Protein AF-A0A1G3Y0M9-F1 (afdb_monomer)

pLDDT: mean 84.29, std 11.43, range [45.81, 96.31]

Sequence (243 aa):
MYGEELTGVLTLNYEDLIEKAIQQIKGEVNYSIKINRNHSFLKIGPVSYPLLKLHGSFNWRNEFPISLTNDDNIEKSEDVLWIPPGVEKRRERYPFSLLWDRARELLDCDILRVVGCSVSRNDWHLVSLLYTTQKLNTAKKPYIIELINYFDAGKLIEDGYPYLSFRNISQIPEVRDYLIKSYSLKHKEENTLSKAIEEHLSSSNMNVLDMWLKAKGEALIARNVEISTKKMIFKNYIKGVEL

Secondary structure (DSSP, 8-state):
--------EEE---SSHHHHHHHHHHSSBB-SS-EEGGG-SS-B-SSSPBEEETTEEEEEESSSSEEB--GGG---GGGEEE--TTS---TTSTTHHHHHHHHHHHT-SSEEEEES----GGGHHHHHHHHHHHHS-TT----EEEEES-HHHHHHHHHH-TTS-EE-GGG-HHHHHHHHHHTT-TTS-HHHHHHHHHHHHHH----HHHHHHHHHHHHHHHTT-----TT-HHHHHHTT---

Foldseek 3Di:
DPDDDQQAAEDQDQDCPVVVVQCVAQVAAECQADEDPPAAPTHHDDRTHHYFNLFAHQQWFPDVPTYGDDNPPCPDPNRGRGHDQLDDDPCVDPPNVSSLVVVLVSLLDQEAEDAPDLPDVSPVVVVVSQLCSCVVVVVPRHYEYEYLDQQVSVVVSCVVCVSHDYQYCLRPVLLLVLCCVVVVVPPDDPVRSSVVSSVCSNPDPDPSVLSVLLSVVVVCVVVVHDPDDPVCVSVCSNVVHDD

Mean predicted aligned error: 7.09 Å

Structure (mmCIF, N/CA/C/O backbone):
data_AF-A0A1G3Y0M9-F1
#
_entry.id   AF-A0A1G3Y0M9-F1
#
loop_
_atom_site.group_PDB
_atom_site.id
_atom_site.type_symbol
_atom_site.label_atom_id
_atom_site.label_alt_id
_atom_site.label_com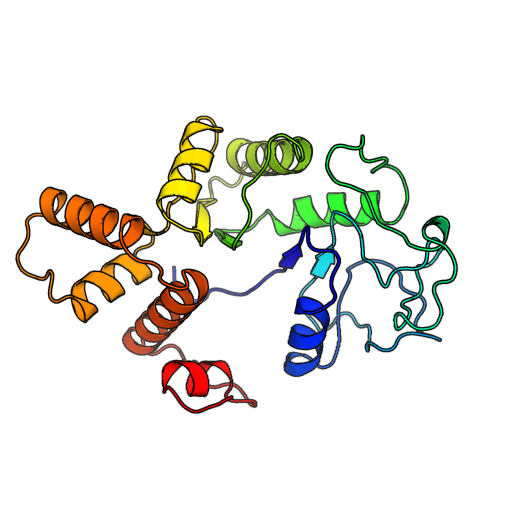p_id
_atom_site.label_asym_id
_atom_site.label_entity_id
_atom_site.label_seq_id
_atom_site.pdbx_PDB_ins_code
_atom_site.Cartn_x
_atom_site.Cartn_y
_atom_site.Cartn_z
_atom_site.occupancy
_atom_site.B_iso_or_equiv
_atom_site.auth_seq_id
_atom_site.auth_comp_id
_atom_site.auth_asym_id
_atom_site.auth_atom_id
_atom_site.pdbx_PDB_model_num
ATOM 1 N N . MET A 1 1 ? -17.961 -1.664 4.733 1.00 45.81 1 MET A N 1
ATOM 2 C CA . MET A 1 1 ? -17.408 -2.030 3.412 1.00 45.81 1 MET A CA 1
ATOM 3 C C . MET A 1 1 ? -16.882 -3.441 3.543 1.00 45.81 1 MET A C 1
ATOM 5 O O . MET A 1 1 ? -15.884 -3.581 4.228 1.00 45.81 1 MET A O 1
ATOM 9 N N . TYR A 1 2 ? -17.545 -4.484 3.035 1.00 51.47 2 TYR A N 1
ATOM 10 C CA . TYR A 1 2 ? -17.052 -5.854 3.254 1.00 51.47 2 TYR A CA 1
ATOM 11 C C . TYR A 1 2 ? -17.082 -6.661 1.956 1.00 51.47 2 TYR A C 1
ATOM 13 O O . TYR A 1 2 ? -18.071 -6.611 1.231 1.00 51.47 2 TYR A O 1
ATOM 21 N N . GLY A 1 3 ? -15.958 -7.335 1.682 1.00 69.88 3 GLY A N 1
ATOM 22 C CA . GLY A 1 3 ? -15.547 -7.793 0.350 1.00 69.88 3 GLY A CA 1
ATOM 23 C C . GLY A 1 3 ? -14.410 -6.941 -0.232 1.00 69.88 3 GLY A C 1
ATOM 24 O O . GLY A 1 3 ? -14.502 -6.510 -1.372 1.00 69.88 3 GLY A O 1
ATOM 25 N N . GLU A 1 4 ? -13.377 -6.625 0.562 1.00 83.31 4 GLU A N 1
ATOM 26 C CA . GLU A 1 4 ? -12.209 -5.899 0.046 1.00 83.31 4 GLU A CA 1
ATOM 27 C C . GLU A 1 4 ? -11.349 -6.827 -0.817 1.00 83.31 4 GLU A C 1
ATOM 29 O O . GLU A 1 4 ? -10.972 -7.917 -0.383 1.00 83.31 4 GLU A O 1
ATOM 34 N N . GLU A 1 5 ? -10.993 -6.366 -2.010 1.00 88.50 5 GLU A N 1
ATOM 35 C CA . GLU A 1 5 ? -10.057 -7.039 -2.903 1.00 88.50 5 GLU A CA 1
ATOM 36 C C . GLU A 1 5 ? -8.816 -6.163 -3.094 1.00 88.50 5 GLU A C 1
ATOM 38 O O . GLU A 1 5 ? -8.916 -4.960 -3.334 1.00 88.50 5 GLU A O 1
ATOM 43 N N . LEU A 1 6 ? -7.628 -6.764 -2.988 1.00 91.75 6 LEU A N 1
ATOM 44 C CA . LEU A 1 6 ? -6.387 -6.077 -3.331 1.00 91.75 6 LEU A CA 1
ATOM 45 C C . LEU A 1 6 ? -6.304 -5.932 -4.854 1.00 91.75 6 LEU A C 1
ATOM 47 O O . LEU A 1 6 ? -6.108 -6.921 -5.554 1.00 91.75 6 LEU A O 1
ATOM 51 N N . THR A 1 7 ? -6.409 -4.708 -5.362 1.00 93.00 7 THR A N 1
ATOM 52 C CA . THR A 1 7 ? -6.343 -4.429 -6.806 1.00 93.00 7 THR A CA 1
ATOM 53 C C . THR A 1 7 ? -4.920 -4.191 -7.309 1.00 93.00 7 THR A C 1
ATOM 55 O O . THR A 1 7 ? -4.639 -4.401 -8.487 1.00 93.00 7 THR A O 1
ATOM 58 N N . GLY A 1 8 ? -3.999 -3.791 -6.430 1.00 95.19 8 GLY A N 1
ATOM 59 C CA . GLY A 1 8 ? -2.597 -3.582 -6.768 1.00 95.19 8 GLY A CA 1
ATOM 60 C C . GLY A 1 8 ? -1.785 -3.003 -5.615 1.00 95.19 8 GLY A C 1
ATOM 61 O O . GLY A 1 8 ? -2.324 -2.608 -4.583 1.00 95.19 8 GLY A O 1
ATOM 62 N N . VAL A 1 9 ? -0.469 -2.969 -5.800 1.00 96.25 9 VAL A N 1
ATOM 63 C CA . VAL A 1 9 ? 0.500 -2.444 -4.837 1.00 96.25 9 VAL A CA 1
ATOM 64 C C . VAL A 1 9 ? 1.363 -1.400 -5.531 1.00 96.25 9 VAL A C 1
ATOM 66 O O . VAL A 1 9 ? 1.944 -1.656 -6.584 1.00 96.25 9 VAL A O 1
ATOM 69 N N . LEU A 1 10 ? 1.463 -0.222 -4.924 1.00 94.94 10 LEU A N 1
ATOM 70 C CA . LEU A 1 10 ? 2.364 0.840 -5.346 1.00 94.94 10 LEU A CA 1
ATOM 71 C C . LEU A 1 10 ? 3.447 0.955 -4.277 1.00 94.94 10 LEU A C 1
ATOM 73 O O . LEU A 1 10 ? 3.128 1.087 -3.097 1.00 94.94 10 LEU A O 1
ATOM 77 N N . THR A 1 11 ? 4.713 0.898 -4.677 1.00 92.88 11 THR A N 1
ATOM 78 C CA . THR A 1 11 ? 5.839 1.024 -3.751 1.00 92.88 11 THR A CA 1
ATOM 79 C C . THR A 1 11 ? 6.843 2.060 -4.230 1.00 92.88 11 THR A C 1
ATOM 81 O O . THR A 1 11 ? 7.068 2.247 -5.431 1.00 92.88 11 THR A O 1
ATOM 84 N N . LEU A 1 12 ? 7.422 2.750 -3.253 1.00 89.50 12 LEU A N 1
ATOM 85 C CA . LEU A 1 12 ? 8.549 3.665 -3.412 1.00 89.50 12 LEU A CA 1
ATOM 86 C C . LEU A 1 12 ? 9.874 2.991 -3.016 1.00 89.50 12 LEU A C 1
ATOM 88 O O . LEU A 1 12 ? 10.938 3.567 -3.205 1.00 89.50 12 LEU A O 1
ATOM 92 N N . ASN A 1 13 ? 9.812 1.773 -2.471 1.00 88.88 13 ASN A N 1
ATOM 93 C CA . ASN A 1 13 ? 10.989 1.044 -2.029 1.00 88.88 13 ASN A CA 1
ATOM 94 C C . ASN A 1 13 ? 11.722 0.415 -3.213 1.00 88.88 13 ASN A C 1
ATOM 96 O O . ASN A 1 13 ? 11.107 -0.040 -4.185 1.00 88.88 13 ASN A O 1
ATOM 100 N N . TYR A 1 14 ? 13.043 0.334 -3.083 1.00 88.19 14 TYR A N 1
ATOM 101 C CA . TYR A 1 14 ? 13.915 -0.242 -4.098 1.00 88.19 14 TYR A CA 1
ATOM 102 C C . TYR A 1 14 ? 14.165 -1.738 -3.879 1.00 88.19 14 TYR A C 1
ATOM 104 O O . TYR A 1 14 ? 14.397 -2.441 -4.863 1.00 88.19 14 TYR A O 1
ATOM 112 N N . GLU A 1 15 ? 14.089 -2.241 -2.637 1.00 88.94 15 GLU A N 1
ATOM 113 C CA . GLU A 1 15 ? 14.263 -3.670 -2.342 1.00 88.94 15 GLU A CA 1
ATOM 114 C C . GLU A 1 15 ? 13.131 -4.547 -2.900 1.00 88.94 15 GLU A C 1
ATOM 116 O O . GLU A 1 15 ? 12.069 -4.053 -3.282 1.00 88.94 15 GLU A O 1
ATOM 121 N N . ASP A 1 16 ? 13.358 -5.861 -2.949 1.00 90.62 16 ASP A N 1
ATOM 122 C CA . ASP A 1 16 ? 12.487 -6.847 -3.600 1.00 90.62 16 ASP A CA 1
ATOM 123 C C . ASP A 1 16 ? 11.645 -7.696 -2.620 1.00 90.62 16 ASP A C 1
ATOM 125 O O . ASP A 1 16 ? 11.183 -8.795 -2.943 1.00 90.62 16 ASP A O 1
ATOM 129 N N . LEU A 1 17 ? 11.447 -7.213 -1.387 1.00 92.75 17 LEU A N 1
ATOM 130 C CA . LEU A 1 17 ? 10.723 -7.954 -0.345 1.00 92.75 17 LEU A CA 1
ATOM 131 C C . LEU A 1 17 ? 9.251 -8.197 -0.711 1.00 92.75 17 LEU A C 1
ATOM 133 O O . LEU A 1 17 ? 8.720 -9.281 -0.457 1.00 92.75 17 LEU A O 1
ATOM 137 N N . ILE A 1 18 ? 8.597 -7.213 -1.336 1.00 93.75 18 ILE A N 1
ATOM 138 C CA . ILE A 1 18 ? 7.194 -7.326 -1.759 1.00 93.75 18 ILE A CA 1
ATOM 139 C C . ILE A 1 18 ? 7.076 -8.342 -2.898 1.00 93.75 18 ILE A C 1
ATOM 141 O O . ILE A 1 18 ? 6.176 -9.180 -2.889 1.00 93.75 18 ILE A O 1
ATOM 145 N N . GLU A 1 19 ? 8.006 -8.320 -3.849 1.00 93.88 19 GLU A N 1
ATOM 146 C CA . GLU A 1 19 ? 8.101 -9.296 -4.929 1.00 93.88 19 GLU A CA 1
ATOM 147 C C . GLU A 1 19 ? 8.227 -10.719 -4.401 1.00 93.88 19 GLU A C 1
ATOM 149 O O . GLU A 1 19 ? 7.462 -11.597 -4.804 1.00 93.88 19 GLU A O 1
ATOM 154 N N . LYS A 1 20 ? 9.169 -10.941 -3.476 1.00 92.12 20 LYS A N 1
ATOM 155 C CA . LYS A 1 20 ? 9.389 -12.244 -2.838 1.00 92.12 20 LYS A CA 1
ATOM 156 C C . LYS A 1 20 ? 8.119 -12.724 -2.136 1.00 92.12 20 LYS A C 1
ATOM 158 O O . LYS A 1 20 ? 7.721 -13.874 -2.331 1.00 92.12 20 LYS A O 1
ATOM 163 N N . ALA A 1 21 ? 7.433 -11.847 -1.401 1.00 92.25 21 ALA A N 1
ATOM 164 C CA . ALA A 1 21 ? 6.165 -12.172 -0.750 1.00 92.25 21 ALA A CA 1
ATOM 165 C C . ALA A 1 21 ? 5.048 -12.506 -1.762 1.00 92.25 21 ALA A C 1
ATOM 167 O O . ALA A 1 21 ? 4.365 -13.524 -1.624 1.00 92.25 21 ALA A O 1
ATOM 168 N N . ILE A 1 22 ? 4.877 -11.706 -2.822 1.00 93.19 22 ILE A N 1
ATOM 169 C CA . ILE A 1 22 ? 3.877 -11.960 -3.872 1.00 93.19 22 ILE A CA 1
ATOM 170 C C . ILE A 1 22 ? 4.171 -13.279 -4.586 1.00 93.19 22 ILE A C 1
ATOM 172 O O . ILE A 1 22 ? 3.259 -14.089 -4.745 1.00 93.19 22 ILE A O 1
ATOM 176 N N . GLN A 1 23 ? 5.424 -13.543 -4.959 1.00 91.62 23 GLN A N 1
ATOM 177 C CA . GLN A 1 23 ? 5.818 -14.797 -5.594 1.00 91.62 23 GLN A CA 1
ATOM 178 C C . GLN A 1 23 ? 5.549 -15.994 -4.682 1.00 91.62 23 GLN A C 1
ATOM 180 O O . GLN A 1 23 ? 5.047 -17.019 -5.145 1.00 91.62 23 GLN A O 1
ATOM 185 N N . GLN A 1 24 ? 5.809 -15.872 -3.378 1.00 89.81 24 GLN A N 1
ATOM 186 C CA . GLN A 1 24 ? 5.440 -16.916 -2.431 1.00 89.81 24 GLN A CA 1
ATOM 187 C C . GLN A 1 24 ? 3.928 -17.170 -2.446 1.00 89.81 24 GLN A C 1
ATOM 189 O O . GLN A 1 24 ? 3.527 -18.326 -2.411 1.00 89.81 24 GLN A O 1
ATOM 194 N N . ILE A 1 25 ? 3.065 -16.159 -2.533 1.00 88.25 25 ILE A N 1
ATOM 195 C CA . ILE A 1 25 ? 1.606 -16.365 -2.474 1.00 88.25 25 ILE A CA 1
ATOM 196 C C . ILE A 1 25 ? 0.989 -16.759 -3.823 1.00 88.25 25 ILE A C 1
ATOM 198 O O . ILE A 1 25 ? 0.165 -17.674 -3.877 1.00 88.25 25 ILE A O 1
ATOM 202 N N . LYS A 1 26 ? 1.349 -16.058 -4.900 1.00 90.50 26 LYS A N 1
ATOM 203 C CA . LYS A 1 26 ? 0.731 -16.144 -6.234 1.00 90.50 26 LYS A CA 1
ATOM 204 C C . LYS A 1 26 ? 1.563 -16.927 -7.245 1.00 90.50 26 LYS A C 1
ATOM 206 O O . LYS A 1 26 ? 1.057 -17.253 -8.312 1.00 90.50 26 LYS A O 1
ATOM 211 N N . GLY A 1 27 ? 2.809 -17.254 -6.914 1.00 90.88 27 GLY A N 1
ATOM 212 C CA . GLY A 1 27 ? 3.724 -17.995 -7.779 1.00 90.88 27 GLY A CA 1
ATOM 213 C C . GLY A 1 27 ? 4.414 -17.145 -8.843 1.00 90.88 27 GLY A C 1
ATOM 214 O O . GLY A 1 27 ? 5.366 -17.625 -9.447 1.00 90.88 27 GLY A O 1
ATOM 215 N N . GLU A 1 28 ? 3.975 -15.908 -9.062 1.00 93.06 28 GLU A N 1
ATOM 216 C CA . GLU A 1 28 ? 4.551 -14.980 -10.035 1.00 93.06 28 GLU A CA 1
ATOM 217 C C . GLU A 1 28 ? 4.348 -13.520 -9.621 1.00 93.06 28 GLU A C 1
ATOM 219 O O . GLU A 1 28 ? 3.529 -13.239 -8.746 1.00 93.06 28 GLU A O 1
ATOM 224 N N . VAL A 1 29 ? 5.101 -12.614 -10.247 1.00 94.50 29 VAL A N 1
ATOM 225 C CA . VAL A 1 29 ? 5.069 -11.163 -10.029 1.00 94.50 29 VAL A CA 1
ATOM 226 C C . VAL A 1 29 ? 4.652 -10.449 -11.315 1.00 94.50 29 VAL A C 1
ATOM 228 O O . VAL A 1 29 ? 5.164 -10.735 -12.400 1.00 94.50 29 VAL A O 1
ATOM 231 N N . ASN A 1 30 ? 3.756 -9.475 -11.182 1.00 95.25 30 ASN A N 1
ATOM 232 C CA . ASN A 1 30 ? 3.227 -8.664 -12.269 1.00 95.25 30 ASN A CA 1
ATOM 233 C C . ASN A 1 30 ? 3.685 -7.208 -12.124 1.00 95.25 30 ASN A C 1
ATOM 235 O O . ASN A 1 30 ? 3.016 -6.399 -11.485 1.00 95.25 30 ASN A O 1
ATOM 239 N N . TYR A 1 31 ? 4.792 -6.840 -12.767 1.00 93.94 31 TYR A N 1
ATOM 240 C CA . TYR A 1 31 ? 5.270 -5.451 -12.769 1.00 93.94 31 TYR A CA 1
ATOM 241 C C . TYR A 1 31 ? 4.452 -4.497 -13.658 1.00 93.94 31 TYR A C 1
ATOM 243 O O . TYR A 1 31 ? 4.745 -3.306 -13.715 1.00 93.94 31 TYR A O 1
ATOM 251 N N . SER A 1 32 ? 3.445 -4.999 -14.388 1.00 93.25 32 SER A N 1
ATOM 252 C CA . SER A 1 32 ? 2.650 -4.232 -15.367 1.00 93.25 32 SER A CA 1
ATOM 253 C C . SER A 1 32 ? 3.467 -3.536 -16.467 1.00 93.25 32 SER A C 1
ATOM 255 O O . SER A 1 32 ? 2.981 -2.629 -17.136 1.00 93.25 32 SER A O 1
ATOM 257 N N . ILE A 1 33 ? 4.703 -3.983 -16.690 1.00 92.25 33 ILE A N 1
ATOM 258 C CA . ILE A 1 33 ? 5.602 -3.526 -17.751 1.00 92.25 33 ILE A CA 1
ATOM 259 C C . ILE A 1 33 ? 6.270 -4.732 -18.409 1.00 92.25 33 ILE A C 1
ATOM 261 O O . ILE A 1 33 ? 6.294 -5.838 -17.862 1.00 92.25 33 ILE A O 1
ATOM 265 N N . LYS A 1 34 ? 6.835 -4.527 -19.601 1.00 90.12 34 LYS A N 1
ATOM 266 C CA . LYS A 1 34 ? 7.622 -5.559 -20.280 1.00 90.12 34 LYS A CA 1
ATOM 267 C C . LYS A 1 34 ? 8.913 -5.814 -19.499 1.00 90.12 34 LYS A C 1
ATOM 269 O O . LYS A 1 34 ? 9.667 -4.875 -19.286 1.00 90.12 34 LYS A O 1
ATOM 274 N N . ILE A 1 35 ? 9.163 -7.070 -19.132 1.00 89.38 35 ILE A N 1
ATOM 275 C CA . ILE A 1 35 ? 10.391 -7.536 -18.473 1.00 89.38 35 ILE A CA 1
ATOM 276 C C . ILE A 1 35 ? 11.022 -8.628 -19.340 1.00 89.38 35 ILE A C 1
ATOM 278 O O . ILE A 1 35 ? 10.312 -9.499 -19.856 1.00 89.38 35 ILE A O 1
ATOM 282 N N . ASN A 1 36 ? 12.342 -8.593 -19.501 1.00 87.25 36 ASN A N 1
ATOM 283 C CA . ASN A 1 36 ? 13.104 -9.680 -20.096 1.00 87.25 36 ASN A CA 1
ATOM 284 C C . ASN A 1 36 ? 13.112 -10.886 -19.144 1.00 87.25 36 ASN A C 1
ATOM 286 O O . ASN A 1 36 ? 13.664 -10.839 -18.046 1.00 87.25 36 ASN A O 1
ATOM 290 N N . ARG A 1 37 ? 12.471 -11.979 -19.563 1.00 78.88 37 ARG A N 1
ATOM 291 C CA . ARG A 1 37 ? 12.269 -13.167 -18.720 1.00 78.88 37 ARG A CA 1
ATOM 292 C C . ARG A 1 37 ? 13.460 -14.120 -18.707 1.00 78.88 37 ARG A C 1
ATOM 294 O O . ARG A 1 37 ? 13.537 -14.947 -17.808 1.00 78.88 37 ARG A O 1
ATOM 301 N N . ASN A 1 38 ? 14.377 -14.007 -19.667 1.00 71.12 38 ASN A N 1
ATOM 302 C CA . ASN A 1 38 ? 15.433 -15.003 -19.878 1.00 71.12 38 ASN A CA 1
ATOM 303 C C . ASN A 1 38 ? 16.468 -15.053 -18.740 1.00 71.12 38 ASN A C 1
ATOM 305 O O . ASN A 1 38 ? 17.169 -16.050 -18.605 1.00 71.12 38 ASN A O 1
ATOM 309 N N . HIS A 1 39 ? 16.538 -14.007 -17.910 1.00 63.69 39 HIS A N 1
ATOM 310 C CA . HIS A 1 39 ? 17.517 -13.872 -16.826 1.00 63.69 39 HIS A CA 1
ATOM 311 C C . HIS A 1 39 ? 16.881 -13.539 -15.470 1.00 63.69 39 HIS A C 1
ATOM 313 O O . HIS A 1 39 ? 17.565 -13.084 -14.562 1.00 63.69 39 HIS A O 1
ATOM 319 N N . SER A 1 40 ? 15.570 -13.744 -15.319 1.00 70.38 40 SER A N 1
ATOM 320 C CA . SER A 1 40 ? 14.866 -13.343 -14.103 1.00 70.38 40 SER A CA 1
ATOM 321 C C . SER A 1 40 ? 14.927 -14.422 -13.020 1.00 70.38 40 SER A C 1
ATOM 323 O O . SER A 1 40 ? 14.528 -15.562 -13.245 1.00 70.38 40 SER A O 1
ATOM 325 N N . PHE A 1 41 ? 15.366 -14.045 -11.819 1.00 80.06 41 PHE A N 1
ATOM 326 C CA . PHE A 1 41 ? 15.264 -14.888 -10.622 1.00 80.06 41 PHE A CA 1
ATOM 327 C C . PHE A 1 41 ? 13.828 -14.973 -10.071 1.00 80.06 41 PHE A C 1
ATOM 329 O O . PHE A 1 41 ? 13.528 -15.806 -9.213 1.00 80.06 41 PHE A O 1
ATOM 336 N N . LEU A 1 42 ? 12.936 -14.110 -10.567 1.00 86.50 42 LEU A N 1
ATOM 337 C CA . LEU A 1 42 ? 11.515 -14.107 -10.258 1.00 86.50 42 LEU A CA 1
ATOM 338 C C . LEU A 1 42 ? 10.727 -14.657 -11.445 1.00 86.50 42 LEU A C 1
ATOM 340 O O . LEU A 1 42 ? 11.036 -14.416 -12.612 1.00 86.50 42 LEU A O 1
ATOM 344 N N . LYS A 1 43 ? 9.639 -15.364 -11.160 1.00 90.06 43 LYS A N 1
ATOM 345 C CA . LYS A 1 43 ? 8.684 -15.750 -12.193 1.00 90.06 43 LYS A CA 1
ATOM 346 C C . LYS A 1 43 ? 7.789 -14.552 -12.498 1.00 90.06 43 LYS A C 1
ATOM 348 O O . LYS A 1 43 ? 7.090 -14.064 -11.618 1.00 90.06 43 LYS A O 1
ATOM 353 N N . ILE A 1 44 ? 7.789 -14.090 -13.747 1.00 91.12 44 ILE A N 1
ATOM 354 C CA . ILE A 1 44 ? 7.009 -12.920 -14.176 1.00 91.12 44 ILE A CA 1
ATOM 355 C C . ILE A 1 44 ? 5.784 -13.351 -14.981 1.00 91.12 44 ILE A C 1
ATOM 357 O O . ILE A 1 44 ? 5.920 -14.045 -15.993 1.00 91.12 44 ILE A O 1
ATOM 361 N N . GLY A 1 45 ? 4.600 -12.884 -14.585 1.00 86.88 45 GLY A N 1
ATOM 362 C CA . GLY A 1 45 ? 3.342 -13.217 -15.253 1.00 86.88 45 GLY A CA 1
ATOM 363 C C . GLY A 1 45 ? 2.172 -12.313 -14.839 1.00 86.88 45 GLY A C 1
ATOM 364 O O . GLY A 1 45 ? 2.325 -11.499 -13.930 1.00 86.88 45 GLY A O 1
ATOM 365 N N . PRO A 1 46 ? 1.030 -12.380 -15.549 1.00 87.00 46 PRO A N 1
ATOM 366 C CA . PRO A 1 46 ? -0.101 -11.471 -15.356 1.00 87.00 46 PRO A CA 1
ATOM 367 C C . PRO A 1 46 ? -1.105 -11.911 -14.273 1.00 87.00 46 PRO A C 1
ATOM 369 O O . PRO A 1 46 ? -2.026 -11.157 -13.979 1.00 87.00 46 PRO A O 1
ATOM 372 N N . VAL A 1 47 ? -0.981 -13.119 -13.713 1.00 81.69 47 VAL A N 1
ATOM 373 C CA . VAL A 1 47 ? -1.947 -13.720 -12.772 1.00 81.69 47 VAL A CA 1
ATOM 374 C C . VAL A 1 47 ? -1.876 -13.066 -11.388 1.00 81.69 47 VAL A C 1
ATOM 376 O O . VAL A 1 47 ? -2.846 -13.112 -10.630 1.00 81.69 47 VAL A O 1
ATOM 379 N N . SER A 1 48 ? -0.743 -12.458 -11.025 1.00 87.44 48 SER A N 1
ATOM 380 C CA . SER A 1 48 ? -0.608 -11.759 -9.745 1.00 87.44 48 SER A CA 1
ATOM 381 C C . SER A 1 48 ? -1.166 -10.335 -9.786 1.00 87.44 48 SER A C 1
ATOM 383 O O . SER A 1 48 ? -1.348 -9.732 -10.846 1.00 87.44 48 SER A O 1
ATOM 385 N N . TYR A 1 49 ? -1.338 -9.756 -8.595 1.00 91.06 49 TYR A N 1
ATOM 386 C CA . TYR A 1 49 ? -1.643 -8.336 -8.438 1.00 91.06 49 TYR A CA 1
ATOM 387 C C . TYR A 1 49 ? -0.552 -7.472 -9.092 1.00 91.06 49 TYR A C 1
ATOM 389 O O . TYR A 1 49 ? 0.632 -7.801 -8.935 1.00 91.06 49 TYR A O 1
ATOM 397 N N . PRO A 1 50 ? -0.921 -6.386 -9.794 1.00 95.94 50 PRO A N 1
ATOM 398 C CA . PRO A 1 50 ? 0.013 -5.357 -10.231 1.00 95.94 50 PRO A CA 1
ATOM 399 C C . PRO A 1 50 ? 0.890 -4.851 -9.080 1.00 95.94 50 PRO A C 1
ATOM 401 O O . PRO A 1 50 ? 0.369 -4.440 -8.044 1.00 95.94 50 PRO A O 1
ATOM 404 N N . LEU A 1 51 ? 2.207 -4.849 -9.277 1.00 96.31 51 LEU A N 1
ATOM 405 C CA . LEU A 1 51 ? 3.199 -4.252 -8.386 1.00 96.31 51 LEU A CA 1
ATOM 406 C C . LEU A 1 51 ? 3.956 -3.157 -9.140 1.00 96.31 51 LEU A C 1
ATOM 408 O O . LEU A 1 51 ? 4.745 -3.443 -10.040 1.00 96.31 51 LEU A O 1
ATOM 412 N N . LEU A 1 52 ? 3.729 -1.901 -8.768 1.00 95.31 52 LEU A N 1
ATOM 413 C CA . LEU A 1 52 ? 4.333 -0.744 -9.422 1.00 95.31 52 LEU A CA 1
ATOM 414 C C . LEU A 1 52 ? 5.441 -0.153 -8.545 1.00 95.31 52 LEU A C 1
ATOM 416 O O . LEU A 1 52 ? 5.156 0.431 -7.498 1.00 95.31 52 LEU A O 1
ATOM 420 N N . LYS A 1 53 ? 6.700 -0.263 -8.986 1.00 93.25 53 LYS A N 1
ATOM 421 C CA . LYS A 1 53 ? 7.850 0.372 -8.318 1.00 93.25 53 LYS A CA 1
ATOM 422 C C . LYS A 1 53 ? 8.096 1.761 -8.892 1.00 93.25 53 LYS A C 1
ATOM 424 O O . LYS A 1 53 ? 8.810 1.928 -9.879 1.00 93.25 53 LYS A O 1
ATOM 429 N N . LEU A 1 54 ? 7.472 2.776 -8.301 1.00 90.12 54 LEU A N 1
ATOM 430 C CA . LEU A 1 54 ? 7.400 4.120 -8.890 1.00 90.12 54 LEU A CA 1
ATOM 431 C C . LEU A 1 54 ? 8.741 4.871 -8.920 1.00 90.12 54 LEU A C 1
ATOM 433 O O . LEU A 1 54 ? 8.873 5.854 -9.657 1.00 90.12 54 LEU A O 1
ATOM 437 N N . HIS A 1 55 ? 9.713 4.418 -8.124 1.00 87.12 55 HIS A N 1
ATOM 438 C CA . HIS A 1 55 ? 11.096 4.906 -8.110 1.00 87.12 55 HIS A CA 1
ATOM 439 C C . HIS A 1 55 ? 12.093 3.915 -8.727 1.00 87.12 55 HIS A C 1
ATOM 441 O O . HIS A 1 55 ? 13.288 4.184 -8.739 1.00 87.12 55 HIS A O 1
ATOM 447 N N . GLY A 1 56 ? 11.626 2.799 -9.288 1.00 88.56 56 GLY A N 1
ATOM 448 C CA . GLY A 1 56 ? 12.485 1.764 -9.859 1.00 88.56 56 GLY A CA 1
ATOM 449 C C . GLY A 1 56 ? 12.927 0.747 -8.814 1.00 88.56 56 GLY A C 1
ATOM 450 O O . GLY A 1 56 ? 12.245 0.539 -7.812 1.00 88.56 56 GLY A O 1
ATOM 451 N N . SER A 1 57 ? 14.041 0.070 -9.068 1.00 88.62 57 SER A N 1
ATOM 452 C CA . SER A 1 57 ? 14.481 -1.045 -8.232 1.00 88.62 57 SER A CA 1
ATOM 453 C C . SER A 1 57 ? 15.987 -1.224 -8.287 1.00 88.62 57 SER A C 1
ATOM 455 O O . SER A 1 57 ? 16.585 -1.002 -9.337 1.00 88.62 57 SER A O 1
ATOM 457 N N . PHE A 1 58 ? 16.586 -1.716 -7.201 1.00 86.50 58 PHE A N 1
ATOM 458 C CA . PHE A 1 58 ? 18.014 -2.057 -7.202 1.00 86.50 58 PHE A CA 1
ATOM 459 C C . PHE A 1 58 ? 18.343 -3.262 -8.088 1.00 86.50 58 PHE A C 1
ATOM 461 O O . PHE A 1 58 ? 19.433 -3.351 -8.634 1.00 86.50 58 PHE A O 1
ATOM 468 N N . ASN A 1 59 ? 17.365 -4.134 -8.324 1.00 86.12 59 ASN A N 1
ATOM 469 C CA . AS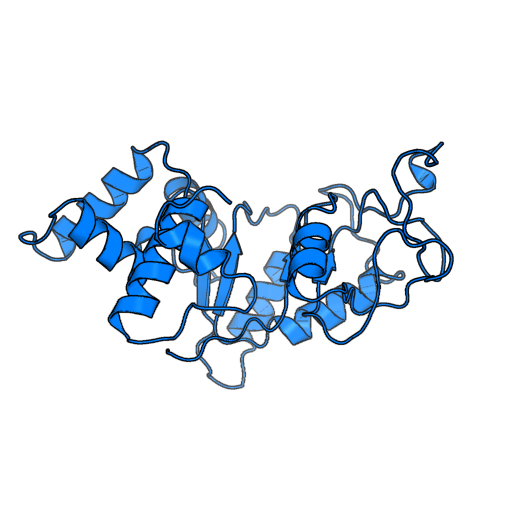N A 1 59 ? 17.528 -5.309 -9.175 1.00 86.12 59 ASN A CA 1
ATOM 470 C C . ASN A 1 59 ? 17.141 -5.080 -10.650 1.00 86.12 59 ASN A C 1
ATOM 472 O O . ASN A 1 59 ? 17.111 -6.046 -11.412 1.00 86.12 59 ASN A O 1
ATOM 476 N N . TRP A 1 60 ? 16.798 -3.853 -11.067 1.00 88.75 60 TRP A N 1
ATOM 477 C CA . TRP A 1 60 ? 16.417 -3.550 -12.454 1.00 88.75 60 TRP A CA 1
ATOM 478 C C . TRP A 1 60 ? 17.621 -3.072 -13.248 1.00 88.75 60 TRP A C 1
ATOM 480 O O . TRP A 1 60 ? 18.216 -2.058 -12.901 1.00 88.75 60 TRP A O 1
ATOM 490 N N . ARG A 1 61 ? 17.935 -3.744 -14.357 1.00 84.25 61 ARG A N 1
ATOM 491 C CA . ARG A 1 61 ? 18.947 -3.249 -15.295 1.00 84.25 61 ARG A CA 1
ATOM 492 C C . ARG A 1 61 ? 18.409 -2.092 -16.134 1.00 84.25 61 ARG A C 1
ATOM 494 O O . ARG A 1 61 ? 17.258 -2.121 -16.578 1.00 84.25 61 ARG A O 1
ATOM 501 N N . ASN A 1 62 ? 19.252 -1.091 -16.374 1.00 82.75 62 ASN A N 1
ATOM 502 C CA . ASN A 1 62 ? 18.951 0.079 -17.200 1.00 82.75 62 ASN A CA 1
ATOM 503 C C . ASN A 1 62 ? 19.009 -0.249 -18.704 1.00 82.75 62 ASN A C 1
ATOM 505 O O . ASN A 1 62 ? 19.869 0.221 -19.445 1.00 82.75 62 ASN A O 1
ATOM 509 N N . GLU A 1 63 ? 18.084 -1.091 -19.156 1.00 83.31 63 GLU A N 1
ATOM 510 C CA . GLU A 1 63 ? 17.967 -1.531 -20.544 1.00 83.31 63 GLU A CA 1
ATOM 511 C C . GLU A 1 63 ? 16.498 -1.689 -20.958 1.00 83.31 63 GLU A C 1
ATOM 513 O O . GLU A 1 63 ? 15.579 -1.628 -20.136 1.00 83.31 63 GLU A O 1
ATOM 518 N N . PHE A 1 64 ? 16.264 -1.882 -22.258 1.00 83.94 64 PHE A N 1
ATOM 519 C CA . PHE A 1 64 ? 14.928 -2.097 -22.804 1.00 83.94 64 PHE A CA 1
ATOM 520 C C . PHE A 1 64 ? 14.824 -3.448 -23.530 1.00 83.94 64 PHE A C 1
ATOM 522 O O . PHE A 1 64 ? 15.518 -3.649 -24.528 1.00 83.94 64 PHE A O 1
ATOM 529 N N . PRO A 1 65 ? 13.887 -4.333 -23.136 1.00 87.69 65 PRO A N 1
ATOM 530 C CA . PRO A 1 65 ? 13.110 -4.296 -21.891 1.00 87.69 65 PRO A CA 1
ATOM 531 C C . PRO A 1 65 ? 13.995 -4.551 -20.662 1.00 87.69 65 PRO A C 1
ATOM 533 O O . PRO A 1 65 ? 15.027 -5.198 -20.789 1.00 87.69 65 PRO A O 1
ATOM 536 N N . ILE A 1 66 ? 13.554 -4.114 -19.480 1.00 88.69 66 ILE A N 1
ATOM 537 C CA . ILE A 1 66 ? 14.292 -4.310 -18.217 1.00 88.69 66 ILE A CA 1
ATOM 538 C C . ILE A 1 66 ? 14.543 -5.795 -17.968 1.00 88.69 66 ILE A C 1
ATOM 540 O O . ILE A 1 66 ? 13.605 -6.593 -18.035 1.00 88.69 66 ILE A O 1
ATOM 544 N N . SER A 1 67 ? 15.768 -6.152 -17.592 1.00 86.88 67 SER A N 1
ATOM 545 C CA . SER A 1 67 ? 16.085 -7.446 -16.977 1.00 86.88 67 SER A CA 1
ATOM 546 C C . SER A 1 67 ? 16.189 -7.326 -15.460 1.00 86.88 67 SER A C 1
ATOM 548 O O . SER A 1 67 ? 16.583 -6.282 -14.939 1.00 86.88 67 SER A O 1
ATOM 550 N N . LEU A 1 68 ? 15.862 -8.413 -14.755 1.00 86.94 68 LEU A N 1
ATOM 551 C CA . LEU A 1 68 ? 16.067 -8.517 -13.308 1.00 86.94 68 LEU A CA 1
ATOM 552 C C . LEU A 1 68 ? 17.389 -9.227 -13.023 1.00 86.94 68 LEU A C 1
ATOM 554 O O . LEU A 1 68 ? 17.662 -10.247 -13.647 1.00 86.94 68 LEU A O 1
ATOM 558 N N . THR A 1 69 ? 18.179 -8.731 -12.076 1.00 79.50 69 THR A N 1
ATOM 559 C CA . THR A 1 69 ? 19.446 -9.354 -11.659 1.00 79.50 69 THR A CA 1
ATOM 560 C C . THR A 1 69 ? 19.423 -9.672 -10.168 1.00 79.50 69 THR A C 1
ATOM 562 O O . THR A 1 69 ? 18.896 -8.893 -9.383 1.00 79.50 69 THR A O 1
ATOM 565 N N . ASN A 1 70 ? 19.998 -10.810 -9.774 1.00 70.31 70 ASN A N 1
ATOM 566 C CA . ASN A 1 70 ? 20.449 -10.990 -8.393 1.00 70.31 70 ASN A CA 1
ATOM 567 C C . ASN A 1 70 ? 21.698 -10.114 -8.219 1.00 70.31 70 ASN A C 1
ATOM 569 O O . ASN A 1 70 ? 22.479 -10.004 -9.167 1.00 70.31 70 ASN A O 1
ATOM 573 N N . ASP A 1 71 ? 21.852 -9.459 -7.073 1.00 60.41 71 ASP A N 1
ATOM 574 C CA . ASP A 1 71 ? 22.816 -8.372 -6.819 1.00 60.41 71 ASP A CA 1
ATOM 575 C C . ASP A 1 71 ? 24.296 -8.683 -7.161 1.00 60.41 71 ASP A C 1
ATOM 577 O O . ASP A 1 71 ? 25.096 -7.764 -7.305 1.00 60.41 71 ASP A O 1
ATOM 581 N N . ASP A 1 72 ? 24.662 -9.947 -7.398 1.00 54.56 72 ASP A N 1
ATOM 582 C CA . ASP A 1 72 ? 26.039 -10.410 -7.638 1.00 54.56 72 ASP A CA 1
ATOM 583 C C . ASP A 1 72 ? 26.678 -9.972 -8.977 1.00 54.56 72 ASP A C 1
ATOM 585 O O . ASP A 1 72 ? 27.847 -10.263 -9.212 1.00 54.56 72 ASP A O 1
ATOM 589 N N . ASN A 1 73 ? 25.949 -9.296 -9.875 1.00 53.81 73 ASN A N 1
ATOM 590 C CA . ASN A 1 73 ? 26.445 -8.915 -11.213 1.00 53.81 73 ASN A CA 1
ATOM 591 C C . ASN A 1 73 ? 26.266 -7.423 -11.558 1.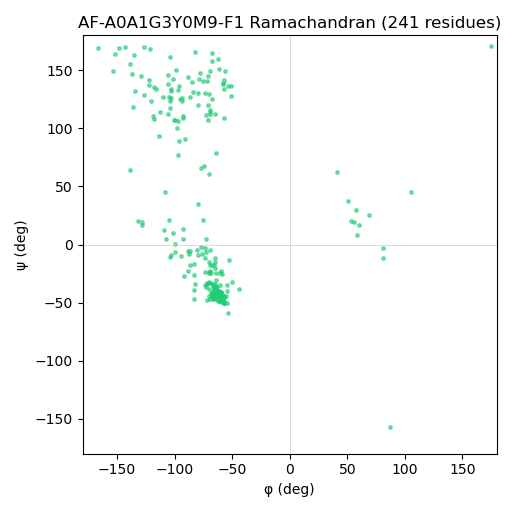00 53.81 73 ASN A C 1
ATOM 593 O O . ASN A 1 73 ? 26.238 -7.071 -12.741 1.00 53.81 73 ASN A O 1
ATOM 597 N N . ILE A 1 74 ? 26.072 -6.549 -10.566 1.00 59.34 74 ILE A N 1
ATOM 598 C CA . ILE A 1 74 ? 25.994 -5.097 -10.782 1.00 59.34 74 ILE A CA 1
ATOM 599 C C . ILE A 1 74 ? 27.362 -4.489 -10.460 1.00 59.34 74 ILE A C 1
ATOM 601 O O . ILE A 1 74 ? 27.697 -4.275 -9.299 1.00 59.34 74 ILE A O 1
ATOM 605 N N . GLU A 1 75 ? 28.161 -4.204 -11.488 1.00 57.06 75 GLU A N 1
ATOM 606 C CA . GLU A 1 75 ? 29.497 -3.618 -11.307 1.00 57.06 75 GLU A CA 1
ATOM 607 C C . GLU A 1 75 ? 29.462 -2.087 -11.149 1.00 57.06 75 GLU A C 1
ATOM 609 O O . GLU A 1 75 ? 30.360 -1.511 -10.532 1.00 57.06 75 GLU A O 1
ATOM 614 N N . LYS A 1 76 ? 28.435 -1.408 -11.688 1.00 61.44 76 LYS A N 1
ATOM 615 C CA . LYS A 1 76 ? 28.296 0.058 -11.640 1.00 61.44 76 LYS A CA 1
ATOM 616 C C . LYS A 1 76 ? 26.866 0.489 -11.325 1.00 61.44 76 LYS A C 1
ATOM 618 O O . LYS A 1 76 ? 25.898 -0.115 -11.774 1.00 61.44 76 LYS A O 1
ATOM 623 N N . SER A 1 77 ? 26.723 1.604 -10.607 1.00 62.62 77 SER A N 1
ATOM 624 C CA . SER A 1 77 ? 25.416 2.190 -10.265 1.00 62.62 77 SER A CA 1
ATOM 625 C C . SER A 1 77 ? 24.616 2.666 -11.484 1.00 62.62 77 SER A C 1
ATOM 627 O O . SER A 1 77 ? 23.391 2.727 -11.418 1.00 62.62 77 SER A O 1
ATOM 629 N N . GLU A 1 78 ? 25.293 2.983 -12.591 1.00 64.62 78 GLU A N 1
ATOM 630 C CA . GLU A 1 78 ? 24.691 3.410 -13.864 1.00 64.62 78 GLU A CA 1
ATOM 631 C C . GLU A 1 78 ? 23.933 2.278 -14.578 1.00 64.62 78 GLU A C 1
ATOM 633 O O . GLU A 1 78 ? 23.018 2.541 -15.367 1.00 64.62 78 GLU A O 1
ATOM 638 N N . ASP A 1 79 ? 24.278 1.027 -14.260 1.00 65.19 79 ASP A N 1
ATOM 639 C CA . ASP A 1 79 ? 23.651 -0.171 -14.821 1.00 65.19 79 ASP A CA 1
ATOM 640 C C . ASP A 1 79 ? 22.307 -0.485 -14.147 1.00 65.19 79 ASP A C 1
ATOM 642 O O . ASP A 1 79 ? 21.555 -1.336 -14.629 1.00 65.19 79 ASP A O 1
ATOM 646 N N . VAL A 1 80 ? 21.979 0.220 -13.056 1.00 72.50 80 VAL A N 1
ATOM 647 C CA . VAL A 1 80 ? 20.762 0.035 -12.260 1.00 72.50 80 VAL A CA 1
ATOM 648 C C . VAL A 1 80 ? 19.743 1.125 -12.555 1.00 72.50 80 VAL A C 1
ATOM 650 O O . VAL A 1 80 ? 20.040 2.319 -12.543 1.00 72.50 80 VAL A O 1
ATOM 653 N N . LEU A 1 81 ? 18.494 0.719 -12.754 1.00 73.69 81 LEU A N 1
ATOM 654 C CA . LEU A 1 81 ? 17.386 1.614 -13.038 1.00 73.69 81 LEU A CA 1
ATOM 655 C C . LEU A 1 81 ? 16.605 1.965 -11.768 1.00 73.69 81 LEU A C 1
ATOM 657 O O . LEU A 1 81 ? 15.600 1.337 -11.420 1.00 73.69 81 LEU A O 1
ATOM 661 N N . TRP A 1 82 ? 17.047 3.029 -11.108 1.00 71.69 82 TRP A N 1
ATOM 662 C CA . TRP A 1 82 ? 16.386 3.621 -9.949 1.00 71.69 82 TRP A CA 1
ATOM 663 C C . TRP A 1 82 ? 16.411 5.152 -10.037 1.00 71.69 82 TRP A C 1
ATOM 665 O O . TRP A 1 82 ? 17.253 5.738 -10.720 1.00 71.69 82 TRP A O 1
ATOM 675 N N . ILE A 1 83 ? 15.458 5.813 -9.379 1.00 65.62 83 ILE A N 1
ATOM 676 C CA . ILE A 1 83 ? 15.395 7.273 -9.290 1.00 65.62 83 ILE A CA 1
ATOM 677 C C . ILE A 1 83 ? 15.658 7.681 -7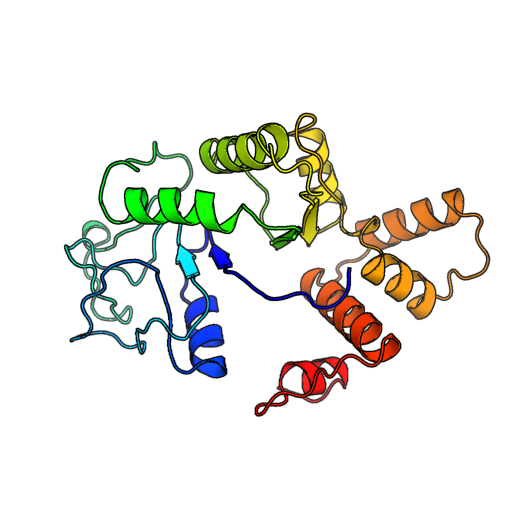.842 1.00 65.62 83 ILE A C 1
ATOM 679 O O . ILE A 1 83 ? 14.801 7.408 -7.005 1.00 65.62 83 ILE A O 1
ATOM 683 N N . PRO A 1 84 ? 16.772 8.368 -7.535 1.00 59.59 84 PRO A N 1
ATOM 684 C CA . PRO A 1 84 ? 17.033 8.840 -6.184 1.00 59.59 84 PRO A CA 1
ATOM 685 C C . PRO A 1 84 ? 15.965 9.831 -5.687 1.00 59.59 84 PRO A C 1
ATOM 687 O O . PRO A 1 84 ? 15.391 10.585 -6.486 1.00 59.59 84 PRO A O 1
ATOM 690 N N . PRO A 1 85 ? 15.723 9.895 -4.362 1.00 58.12 85 PRO A N 1
ATOM 691 C CA . PRO A 1 85 ? 14.802 10.866 -3.779 1.00 58.12 85 PRO A CA 1
ATOM 692 C C . PRO A 1 85 ? 15.209 12.310 -4.117 1.00 58.12 85 PRO A C 1
ATOM 694 O O . PRO A 1 85 ? 16.383 12.662 -4.042 1.00 58.12 85 PRO A O 1
ATOM 697 N N . GLY A 1 86 ? 14.238 13.164 -4.455 1.00 53.50 86 GLY A N 1
ATOM 698 C CA . GLY A 1 86 ? 14.464 14.598 -4.693 1.00 53.50 86 GLY A CA 1
ATOM 699 C C . GLY A 1 86 ? 15.018 14.977 -6.073 1.00 53.50 86 GLY A C 1
ATOM 700 O O . GLY A 1 86 ? 15.135 16.166 -6.358 1.00 53.50 86 GLY A O 1
ATOM 701 N N . VAL A 1 87 ? 15.315 14.012 -6.949 1.00 58.44 87 VAL A N 1
ATOM 702 C CA . VAL A 1 87 ? 15.683 14.295 -8.345 1.00 58.44 87 VAL A CA 1
ATOM 703 C C . VAL A 1 87 ? 14.431 14.446 -9.205 1.00 58.44 87 VAL A C 1
ATOM 705 O O . VAL A 1 87 ? 13.461 13.698 -9.053 1.00 58.44 87 VAL A O 1
ATOM 708 N N . GLU A 1 88 ? 14.453 15.415 -10.126 1.00 56.94 88 GLU A N 1
ATOM 709 C CA . GLU A 1 88 ? 13.393 15.598 -11.115 1.00 56.94 88 GLU A CA 1
ATOM 710 C C . GLU A 1 88 ? 13.229 14.308 -11.923 1.00 56.94 88 GLU A C 1
ATOM 712 O O . GLU A 1 88 ? 14.094 13.878 -12.694 1.00 56.94 88 GLU A O 1
ATOM 717 N N . LYS A 1 89 ? 12.113 13.629 -11.668 1.00 61.75 89 LYS A N 1
ATOM 718 C CA . LYS A 1 89 ? 11.851 12.302 -12.203 1.00 61.75 89 LYS A CA 1
ATOM 719 C C . LYS A 1 89 ? 11.643 12.456 -13.705 1.00 61.75 89 LYS A C 1
ATOM 721 O O . LYS A 1 89 ? 10.617 12.993 -14.118 1.00 61.75 89 LYS A O 1
ATOM 726 N N . ARG A 1 90 ? 12.564 11.938 -14.526 1.00 62.09 90 ARG A N 1
ATOM 727 C CA . ARG A 1 90 ? 12.409 11.825 -15.992 1.00 62.09 90 ARG A CA 1
ATOM 728 C C . ARG A 1 90 ? 11.350 10.770 -16.347 1.00 62.09 90 ARG A C 1
ATOM 730 O O . ARG A 1 90 ? 11.641 9.760 -16.981 1.00 62.09 90 ARG A O 1
ATOM 737 N N . ARG A 1 91 ? 10.118 10.999 -15.887 1.00 64.31 91 ARG A N 1
ATOM 738 C CA . ARG A 1 91 ? 8.950 10.108 -15.968 1.00 64.31 91 ARG A CA 1
ATOM 739 C C . ARG A 1 91 ? 8.557 9.777 -17.386 1.00 64.31 91 ARG A C 1
ATOM 741 O O . ARG A 1 91 ? 7.939 8.759 -17.602 1.00 64.31 91 ARG A O 1
ATOM 748 N N . GLU A 1 92 ? 8.895 10.631 -18.335 1.00 68.19 92 GLU A N 1
ATOM 749 C CA . GLU A 1 92 ? 8.583 10.429 -19.749 1.00 68.19 92 GLU A CA 1
ATOM 750 C C . GLU A 1 92 ? 9.332 9.226 -20.334 1.00 68.19 92 GLU A C 1
ATOM 752 O O . GLU A 1 92 ? 8.960 8.702 -21.382 1.00 68.19 92 GLU A O 1
ATOM 757 N N . ARG A 1 93 ? 10.386 8.762 -19.652 1.00 79.00 93 ARG A N 1
ATOM 758 C CA . ARG A 1 93 ? 11.177 7.619 -20.087 1.00 79.00 93 ARG A CA 1
ATOM 759 C C . ARG A 1 93 ? 10.602 6.321 -19.546 1.00 79.00 93 ARG A C 1
ATOM 761 O O . ARG A 1 93 ? 10.133 6.235 -18.411 1.00 79.00 93 ARG A O 1
ATOM 768 N N . TYR A 1 94 ? 10.708 5.287 -20.369 1.00 82.00 94 TYR A N 1
ATOM 769 C CA . TYR A 1 94 ? 10.474 3.920 -19.938 1.00 82.00 94 TYR A CA 1
ATOM 770 C C . TYR A 1 94 ? 11.404 3.560 -18.758 1.00 82.00 94 TYR A C 1
ATOM 772 O O . TYR A 1 94 ? 12.565 3.976 -18.766 1.00 82.00 94 TYR A O 1
ATOM 780 N N . PRO A 1 95 ? 10.924 2.792 -17.759 1.00 88.12 95 PRO A N 1
ATOM 781 C CA . PRO A 1 95 ? 9.568 2.253 -17.589 1.00 88.12 95 PRO A CA 1
ATOM 782 C C . PRO A 1 95 ? 8.612 3.217 -16.882 1.00 88.12 95 PRO A C 1
ATOM 784 O O . PRO A 1 95 ? 7.434 2.905 -16.723 1.00 88.12 95 PRO A O 1
ATOM 787 N N . PHE A 1 96 ? 9.117 4.351 -16.399 1.00 88.38 96 PHE A N 1
ATOM 788 C CA . PHE A 1 96 ? 8.413 5.197 -15.448 1.00 88.38 96 PHE A CA 1
ATOM 789 C C . PHE A 1 96 ? 7.126 5.778 -16.028 1.00 88.38 96 PHE A C 1
ATOM 791 O O . PHE A 1 96 ? 6.139 5.826 -15.304 1.00 88.38 96 PHE A O 1
ATOM 798 N N . SER A 1 97 ? 7.079 6.127 -17.313 1.00 87.81 97 SER A N 1
ATOM 799 C CA . SER A 1 97 ? 5.851 6.644 -17.941 1.00 87.81 97 SER A CA 1
ATOM 800 C C . SER A 1 97 ? 4.705 5.649 -17.795 1.00 87.81 97 SER A C 1
ATOM 802 O O . SER A 1 97 ? 3.665 5.975 -17.230 1.00 87.81 97 SER A O 1
ATOM 804 N N . LEU A 1 98 ? 4.963 4.393 -18.165 1.00 91.44 98 LEU A N 1
ATOM 805 C CA . LEU A 1 98 ? 4.003 3.296 -18.057 1.00 91.44 98 LEU A CA 1
ATOM 806 C C . LEU A 1 98 ? 3.600 3.015 -16.604 1.00 91.44 98 LEU A C 1
ATOM 808 O O . LEU A 1 98 ? 2.425 2.798 -16.320 1.00 91.44 98 LEU A O 1
ATOM 812 N N . LEU A 1 99 ? 4.561 3.033 -15.674 1.00 92.50 99 LEU A N 1
ATOM 813 C CA . LEU A 1 99 ? 4.286 2.799 -14.253 1.00 92.50 99 LEU A CA 1
ATOM 814 C C . LEU A 1 99 ? 3.413 3.904 -13.653 1.00 92.50 99 LEU A C 1
ATOM 816 O O . LEU A 1 99 ? 2.500 3.613 -12.886 1.00 92.50 99 LEU A O 1
ATOM 820 N N . TRP A 1 100 ? 3.679 5.165 -13.991 1.00 90.06 100 TRP A N 1
ATOM 821 C CA . TRP A 1 100 ? 2.926 6.306 -13.473 1.00 90.06 100 TRP A CA 1
ATOM 822 C C . TRP A 1 100 ? 1.532 6.421 -14.103 1.00 90.06 100 TRP A C 1
ATOM 824 O O . TRP A 1 100 ? 0.588 6.767 -13.391 1.00 90.06 100 TRP A O 1
ATOM 834 N N . ASP A 1 101 ? 1.377 6.070 -15.381 1.00 90.06 101 ASP A N 1
ATOM 835 C CA . ASP A 1 101 ? 0.060 5.971 -16.019 1.00 90.06 101 ASP A CA 1
ATOM 836 C C . ASP A 1 101 ? -0.763 4.838 -15.392 1.00 90.06 101 ASP A C 1
ATOM 838 O O . ASP A 1 101 ? -1.898 5.056 -14.965 1.00 90.06 101 ASP A O 1
ATOM 842 N N . ARG A 1 102 ? -0.159 3.658 -15.197 1.00 92.81 102 ARG A N 1
ATOM 843 C CA . ARG A 1 102 ? -0.827 2.532 -14.530 1.00 92.81 102 ARG A CA 1
ATOM 844 C C . ARG A 1 102 ? -1.158 2.829 -13.066 1.00 92.81 102 ARG A C 1
ATOM 846 O O . ARG A 1 102 ? -2.189 2.384 -12.571 1.00 92.81 102 ARG A O 1
ATOM 853 N N . ALA A 1 103 ? -0.325 3.602 -12.369 1.00 93.12 103 ALA A N 1
ATOM 854 C CA . ALA A 1 103 ? -0.603 4.039 -11.003 1.00 93.12 103 ALA A CA 1
ATOM 855 C C . ALA A 1 103 ? -1.867 4.899 -10.927 1.00 93.12 103 ALA A C 1
ATOM 857 O O . ALA A 1 103 ? -2.658 4.720 -10.007 1.00 93.12 103 ALA A O 1
ATOM 858 N N . ARG A 1 104 ? -2.087 5.790 -11.903 1.00 90.19 104 ARG A N 1
ATOM 859 C CA . ARG A 1 104 ? -3.320 6.586 -11.982 1.00 90.19 104 ARG A CA 1
ATOM 860 C C . ARG A 1 104 ? -4.555 5.696 -12.096 1.00 90.19 104 ARG A C 1
ATOM 862 O O . ARG A 1 104 ? -5.547 5.976 -11.439 1.00 90.19 104 ARG A O 1
ATOM 869 N N . GLU A 1 105 ? -4.479 4.632 -12.889 1.00 90.12 105 GLU A N 1
ATOM 870 C CA . GLU A 1 105 ? -5.580 3.676 -13.048 1.00 90.12 105 GLU A CA 1
ATOM 871 C C . GLU A 1 105 ? -5.843 2.878 -11.765 1.00 90.12 105 GLU A C 1
ATOM 873 O O . GLU A 1 105 ? -6.991 2.705 -11.377 1.00 90.12 105 GLU A O 1
ATOM 878 N N . LEU A 1 106 ? -4.796 2.408 -11.076 1.00 91.75 106 LEU A N 1
ATOM 879 C CA . LEU A 1 106 ? -4.953 1.633 -9.835 1.00 91.75 106 LEU A CA 1
ATOM 880 C C . LEU A 1 106 ? -5.456 2.463 -8.649 1.00 91.75 106 LEU A C 1
ATOM 882 O O . LEU A 1 106 ? -6.015 1.900 -7.710 1.00 91.75 106 LEU A O 1
ATOM 886 N N . LEU A 1 107 ? -5.232 3.778 -8.676 1.00 91.00 107 LEU A N 1
ATOM 887 C CA . LEU A 1 107 ? -5.734 4.699 -7.659 1.00 91.00 107 LEU A CA 1
ATOM 888 C C . LEU A 1 107 ? -7.232 4.995 -7.810 1.00 91.00 107 LEU A C 1
ATOM 890 O O . LEU A 1 107 ? -7.811 5.579 -6.898 1.00 91.00 107 LEU A O 1
ATOM 894 N N . ASP A 1 108 ? -7.882 4.547 -8.889 1.00 87.00 108 ASP A N 1
ATOM 895 C CA . ASP A 1 108 ? -9.346 4.469 -8.962 1.00 87.00 108 ASP A CA 1
ATOM 896 C C . ASP A 1 108 ? -9.860 3.285 -8.119 1.00 87.00 108 ASP A C 1
ATOM 898 O O . ASP A 1 108 ? -10.317 2.256 -8.618 1.00 87.00 108 ASP A O 1
ATOM 902 N N . CYS A 1 109 ? -9.700 3.404 -6.801 1.00 89.06 109 CYS A N 1
ATOM 903 C CA . CYS A 1 109 ? -10.109 2.421 -5.806 1.00 89.06 109 CYS A CA 1
ATOM 904 C C . CYS A 1 109 ? -10.988 3.065 -4.723 1.00 89.06 109 CYS A C 1
ATOM 906 O O . CYS A 1 109 ? -11.109 4.284 -4.644 1.00 89.06 109 CYS A O 1
ATOM 908 N N . ASP A 1 110 ? -11.608 2.258 -3.860 1.00 89.31 110 ASP A N 1
ATOM 909 C CA . ASP A 1 110 ? -12.386 2.795 -2.731 1.00 89.31 110 ASP A CA 1
ATOM 910 C C . ASP A 1 110 ? -11.483 3.160 -1.536 1.00 89.31 110 ASP A C 1
ATOM 912 O O . ASP A 1 110 ? -11.744 4.110 -0.793 1.00 89.31 110 ASP A O 1
ATOM 916 N N . ILE A 1 111 ? -10.402 2.396 -1.335 1.00 91.88 111 ILE A N 1
ATOM 917 C CA . ILE A 1 111 ? -9.479 2.558 -0.208 1.00 91.88 111 ILE A CA 1
ATOM 918 C C . ILE A 1 111 ? -8.033 2.451 -0.696 1.00 91.88 111 ILE A C 1
ATOM 920 O O . ILE A 1 111 ? -7.592 1.385 -1.133 1.00 91.88 111 ILE A O 1
ATOM 924 N N . LEU A 1 112 ? -7.266 3.527 -0.527 1.00 94.38 112 LEU A N 1
ATOM 925 C CA . LEU A 1 112 ? -5.810 3.504 -0.587 1.00 94.38 112 LEU A CA 1
ATOM 926 C C . LEU A 1 112 ? -5.248 3.370 0.830 1.00 94.38 112 LEU A C 1
ATOM 928 O O . LEU A 1 112 ? -5.507 4.209 1.689 1.00 94.38 112 LEU A O 1
ATOM 932 N N . ARG A 1 113 ? -4.412 2.357 1.060 1.00 94.75 113 ARG A N 1
ATOM 933 C CA . ARG A 1 113 ? -3.678 2.190 2.321 1.00 94.75 113 ARG A CA 1
ATOM 934 C C . ARG A 1 113 ? -2.226 2.587 2.144 1.00 94.75 113 ARG A C 1
ATOM 936 O O . ARG A 1 113 ? -1.500 1.967 1.372 1.00 94.75 113 ARG A O 1
ATOM 943 N N . VAL A 1 114 ? -1.810 3.611 2.878 1.00 94.31 114 VAL A N 1
ATOM 944 C CA . VAL A 1 114 ? -0.438 4.117 2.877 1.00 94.31 114 VAL A CA 1
ATOM 945 C C . VAL A 1 114 ? 0.277 3.553 4.098 1.00 94.31 114 VAL A C 1
ATOM 947 O O . VAL A 1 114 ? 0.003 3.957 5.225 1.00 94.31 114 VAL A O 1
ATOM 950 N N . VAL A 1 115 ? 1.182 2.601 3.875 1.00 94.00 115 VAL A N 1
ATOM 951 C CA . VAL A 1 115 ? 1.908 1.894 4.939 1.00 94.00 115 VAL A CA 1
ATOM 952 C C . VAL A 1 115 ? 3.332 2.427 5.034 1.00 94.00 115 VAL A C 1
ATOM 954 O O . VAL A 1 115 ? 4.059 2.390 4.045 1.00 94.00 115 VAL A O 1
ATOM 957 N N . GLY A 1 116 ? 3.737 2.914 6.212 1.00 85.31 116 GLY A N 1
ATOM 958 C CA . GLY A 1 116 ? 5.135 3.277 6.500 1.00 85.31 116 GLY A CA 1
ATOM 959 C C . GLY A 1 116 ? 5.744 4.370 5.607 1.00 85.31 116 GLY A C 1
ATOM 960 O O . GLY A 1 116 ? 6.961 4.518 5.562 1.00 85.31 116 GLY A O 1
ATOM 961 N N . CYS A 1 117 ? 4.923 5.137 4.887 1.00 82.31 117 CYS A N 1
ATOM 962 C CA . CYS A 1 117 ? 5.375 6.207 4.005 1.00 82.31 117 CYS A CA 1
ATOM 963 C C . CYS A 1 117 ? 5.142 7.566 4.670 1.00 82.31 117 CYS A C 1
ATOM 965 O O . CYS A 1 117 ? 4.044 7.849 5.148 1.00 82.31 117 CYS A O 1
ATOM 967 N N . SER A 1 118 ? 6.157 8.431 4.655 1.00 74.12 118 SER A N 1
ATO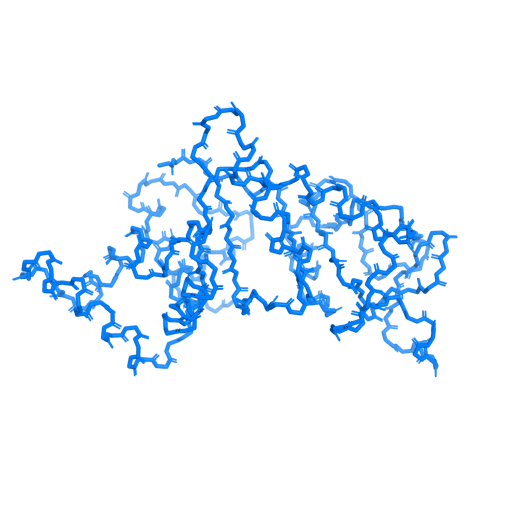M 968 C CA . SER A 1 118 ? 6.058 9.810 5.151 1.00 74.12 118 SER A CA 1
ATOM 969 C C . SER A 1 118 ? 5.332 10.759 4.193 1.00 74.12 118 SER A C 1
ATOM 971 O O . SER A 1 118 ? 5.186 11.929 4.524 1.00 74.12 118 SER A O 1
ATOM 973 N N . VAL A 1 119 ? 4.914 10.277 3.009 1.00 72.88 119 VAL A N 1
ATOM 974 C CA . VAL A 1 119 ? 4.315 11.073 1.921 1.00 72.88 119 VAL A CA 1
ATOM 975 C C . VAL A 1 119 ? 5.068 12.402 1.775 1.00 72.88 119 VAL A C 1
ATOM 977 O O . VAL A 1 119 ? 4.556 13.481 2.049 1.00 72.88 119 VAL A O 1
ATOM 980 N N . SER A 1 120 ? 6.356 12.332 1.440 1.00 69.25 120 SER A N 1
ATOM 981 C CA . SER A 1 120 ? 7.228 13.512 1.455 1.00 69.25 120 SER A CA 1
ATOM 982 C C . SER A 1 120 ? 6.884 14.512 0.347 1.00 69.25 120 SER A C 1
ATOM 984 O O . SER A 1 120 ? 6.509 14.130 -0.763 1.00 69.25 120 SER A O 1
ATOM 986 N N . ARG A 1 121 ? 7.123 15.808 0.607 1.00 59.00 121 ARG A N 1
ATOM 987 C CA . ARG A 1 121 ? 7.056 16.869 -0.418 1.00 59.00 121 ARG A CA 1
ATOM 988 C C . ARG A 1 121 ? 8.034 16.619 -1.567 1.00 59.00 121 ARG A C 1
ATOM 990 O O . ARG A 1 121 ? 7.779 17.050 -2.688 1.00 59.00 121 ARG A O 1
ATOM 997 N N . ASN A 1 122 ? 9.110 15.873 -1.305 1.00 62.47 122 ASN A N 1
ATOM 998 C CA . ASN A 1 122 ? 10.087 15.459 -2.315 1.00 62.47 122 ASN A CA 1
ATOM 999 C C . ASN A 1 122 ? 9.476 14.520 -3.371 1.00 62.47 122 ASN A C 1
ATOM 1001 O O . ASN A 1 122 ? 10.034 14.355 -4.453 1.00 62.47 122 ASN A O 1
ATOM 1005 N N . ASP A 1 123 ? 8.298 13.955 -3.094 1.00 73.56 123 ASP A N 1
ATOM 1006 C CA . ASP A 1 123 ? 7.488 13.186 -4.029 1.00 73.56 123 ASP A CA 1
ATOM 1007 C C . ASP A 1 123 ? 6.236 13.961 -4.459 1.00 73.56 123 ASP A C 1
ATOM 1009 O O . ASP A 1 123 ? 5.143 13.400 -4.544 1.00 73.56 123 ASP A O 1
ATOM 1013 N N . TRP A 1 124 ? 6.401 15.248 -4.795 1.00 76.69 124 TRP A N 1
ATOM 1014 C CA . TRP A 1 124 ? 5.321 16.157 -5.213 1.00 76.69 124 TRP A CA 1
ATOM 1015 C C . TRP A 1 124 ? 4.338 15.540 -6.206 1.00 76.69 124 TRP A C 1
ATOM 1017 O O . TRP A 1 124 ? 3.133 15.741 -6.138 1.00 76.69 124 TRP A O 1
ATOM 1027 N N . HIS A 1 125 ? 4.837 14.741 -7.134 1.00 80.19 125 HIS A N 1
ATOM 1028 C CA . HIS A 1 125 ? 3.983 14.098 -8.110 1.00 80.19 125 HIS A CA 1
ATOM 1029 C C . HIS A 1 125 ? 3.080 12.990 -7.551 1.00 80.19 125 HIS A C 1
ATOM 1031 O O . HIS A 1 125 ? 1.998 12.787 -8.090 1.00 80.19 125 HIS A O 1
ATOM 1037 N N . LEU A 1 126 ? 3.517 12.246 -6.526 1.00 85.75 126 LEU A N 1
ATOM 1038 C CA . LEU A 1 126 ? 2.637 11.304 -5.833 1.00 85.75 126 LEU A CA 1
ATOM 1039 C C . LEU A 1 126 ? 1.530 12.095 -5.137 1.00 85.75 126 LEU A C 1
ATOM 1041 O O . LEU A 1 126 ? 0.361 11.782 -5.316 1.00 85.75 126 LEU A O 1
ATOM 1045 N N . VAL A 1 127 ? 1.892 13.177 -4.443 1.00 86.94 127 VAL A N 1
ATOM 1046 C CA . VAL A 1 127 ? 0.933 14.088 -3.798 1.00 86.94 127 VAL A CA 1
ATOM 1047 C C . VAL A 1 127 ? -0.057 14.664 -4.816 1.00 86.94 127 VAL A C 1
ATOM 1049 O O . VAL A 1 127 ? -1.265 14.620 -4.602 1.00 86.94 127 VAL A O 1
ATOM 1052 N N . SER A 1 128 ? 0.434 15.134 -5.964 1.00 87.00 128 SER A N 1
ATOM 1053 C CA . SER A 1 128 ? -0.386 15.642 -7.067 1.00 87.00 128 SER A CA 1
ATOM 1054 C C . SER A 1 128 ? -1.322 14.568 -7.625 1.00 87.00 128 SER A C 1
ATOM 1056 O O . SER A 1 128 ? -2.491 14.854 -7.887 1.00 87.00 128 SER A O 1
ATOM 1058 N N . LEU A 1 129 ? -0.849 13.327 -7.757 1.00 88.50 129 LEU A N 1
ATOM 1059 C CA . LEU A 1 129 ? -1.662 12.205 -8.215 1.00 88.50 129 LEU A CA 1
ATOM 1060 C C . LEU A 1 129 ? -2.766 11.858 -7.207 1.00 88.50 129 LEU A C 1
ATOM 1062 O O . LEU A 1 129 ? -3.917 11.705 -7.609 1.00 88.50 129 LEU A O 1
ATOM 1066 N N . LEU A 1 130 ? -2.448 11.808 -5.910 1.00 90.06 130 LEU A N 1
ATOM 1067 C CA . LEU A 1 130 ? -3.425 11.590 -4.838 1.00 90.06 130 LEU A CA 1
ATOM 1068 C C . LEU A 1 130 ? -4.475 12.704 -4.802 1.00 90.06 130 LEU A C 1
ATOM 1070 O O . LEU A 1 130 ? -5.669 12.421 -4.729 1.00 90.06 130 LEU A O 1
ATOM 1074 N N . TYR A 1 131 ? -4.040 13.961 -4.922 1.00 88.38 131 TYR A N 1
ATOM 1075 C CA . TYR A 1 131 ? -4.932 15.120 -4.956 1.00 88.38 131 TYR A CA 1
ATOM 1076 C C . TYR A 1 131 ? -5.882 15.057 -6.142 1.00 88.38 131 TYR A C 1
ATOM 1078 O O . TYR A 1 131 ? -7.090 15.214 -5.985 1.00 88.38 131 TYR A O 1
ATOM 1086 N N . THR A 1 132 ? -5.331 14.787 -7.323 1.00 87.31 132 THR A N 1
ATOM 1087 C CA . THR A 1 132 ? -6.101 14.660 -8.560 1.00 87.31 132 THR A CA 1
ATOM 1088 C C . THR A 1 132 ? -7.113 13.529 -8.439 1.00 87.31 132 THR A C 1
ATOM 1090 O O . THR A 1 132 ? -8.279 13.737 -8.749 1.00 87.31 132 THR A O 1
ATOM 1093 N N . THR A 1 133 ? -6.699 12.373 -7.918 1.00 88.00 133 THR A N 1
ATOM 1094 C CA . THR A 1 133 ? -7.580 11.216 -7.712 1.00 88.00 133 THR A CA 1
ATOM 1095 C C . THR A 1 133 ? -8.729 11.568 -6.772 1.00 88.00 133 THR A C 1
ATOM 1097 O O . THR A 1 133 ? -9.883 11.360 -7.120 1.00 88.00 133 THR A O 1
ATOM 1100 N N . GLN A 1 134 ? -8.449 12.174 -5.615 1.00 85.44 134 GLN A N 1
ATOM 1101 C CA . GLN A 1 134 ? -9.484 12.488 -4.628 1.00 85.44 134 GLN A CA 1
ATOM 1102 C C . GLN A 1 134 ? -10.426 13.617 -5.083 1.00 85.44 134 GLN A C 1
ATOM 1104 O O . GLN A 1 134 ? -11.627 13.554 -4.826 1.00 85.44 134 GLN A O 1
ATOM 1109 N N . LYS A 1 135 ? -9.908 14.647 -5.765 1.00 81.50 135 LYS A N 1
ATOM 1110 C CA . LYS A 1 135 ? -10.695 15.816 -6.208 1.00 81.50 135 LYS A CA 1
ATOM 1111 C C . LYS A 1 135 ? -11.451 15.591 -7.507 1.00 81.50 135 LYS A C 1
ATOM 1113 O O . LYS A 1 135 ? -12.566 16.085 -7.646 1.00 81.50 135 LYS A O 1
ATOM 1118 N N . LEU A 1 136 ? -10.838 14.893 -8.460 1.00 75.44 136 LEU A N 1
ATOM 1119 C CA . LEU A 1 136 ? -11.434 14.595 -9.762 1.00 75.44 136 LEU A CA 1
ATOM 1120 C C . LEU A 1 136 ? -12.155 13.248 -9.773 1.00 75.44 136 LEU A C 1
ATOM 1122 O O . LEU A 1 136 ? -12.497 12.773 -10.855 1.00 75.44 136 LEU A O 1
ATOM 1126 N N . ASN A 1 137 ? -12.413 12.643 -8.605 1.00 67.88 137 ASN A N 1
ATOM 1127 C CA . ASN A 1 137 ? -13.276 11.473 -8.484 1.00 67.88 137 ASN A CA 1
ATOM 1128 C C . ASN A 1 137 ? -14.718 11.835 -8.892 1.00 67.88 137 ASN A C 1
ATOM 1130 O O . ASN A 1 137 ? -15.608 12.091 -8.078 1.00 67.88 137 ASN A O 1
ATOM 1134 N N . THR A 1 138 ? -14.934 11.892 -10.202 1.00 53.41 138 THR A N 1
ATOM 1135 C CA . THR A 1 138 ? -16.194 12.230 -10.866 1.00 53.41 138 THR A CA 1
ATOM 1136 C C . THR A 1 138 ? -17.275 11.190 -10.593 1.00 53.41 138 THR A C 1
ATOM 1138 O O . THR A 1 138 ? -18.460 11.507 -10.680 1.00 53.41 138 THR A O 1
ATOM 1141 N N . ALA A 1 139 ? -16.888 9.978 -10.183 1.00 60.69 139 ALA A N 1
ATOM 1142 C CA . ALA A 1 139 ? -17.799 8.893 -9.846 1.00 60.69 139 ALA A CA 1
ATOM 1143 C C . ALA A 1 139 ? -18.547 9.104 -8.513 1.00 60.69 139 ALA A C 1
ATOM 1145 O O . ALA A 1 139 ? -19.428 8.307 -8.192 1.00 60.69 139 ALA A O 1
ATOM 1146 N N . LYS A 1 140 ? -18.216 10.152 -7.730 1.00 62.94 140 LYS A N 1
ATOM 1147 C CA . LYS A 1 140 ? -18.751 10.416 -6.373 1.00 62.94 140 LYS A CA 1
ATOM 1148 C C . LYS A 1 140 ? -18.603 9.229 -5.410 1.00 62.94 140 LYS A C 1
ATOM 1150 O O . LYS A 1 140 ? -19.315 9.151 -4.407 1.00 62.94 140 LYS A O 1
ATOM 1155 N N . LYS A 1 141 ? -17.697 8.296 -5.706 1.00 68.50 141 LYS A N 1
ATOM 1156 C CA . LYS A 1 141 ? -17.399 7.175 -4.819 1.00 68.50 141 LYS A CA 1
ATOM 1157 C C . LYS A 1 141 ? -16.480 7.657 -3.695 1.00 68.50 141 LYS A C 1
ATOM 1159 O O . LYS A 1 141 ? -15.622 8.507 -3.937 1.00 68.50 141 LYS A O 1
ATOM 1164 N N . PRO A 1 142 ? -16.658 7.167 -2.461 1.00 72.69 142 PRO A N 1
ATOM 1165 C CA . PRO A 1 142 ? -15.769 7.529 -1.370 1.00 72.69 142 PRO A CA 1
ATOM 1166 C C . PRO A 1 142 ? -14.360 6.987 -1.653 1.00 72.69 142 PRO A C 1
ATOM 1168 O O . PRO A 1 142 ? -14.160 5.782 -1.632 1.00 72.69 142 PRO A O 1
ATOM 1171 N N . TYR A 1 143 ? -13.400 7.883 -1.902 1.00 86.94 143 TYR A N 1
ATOM 1172 C CA . TYR A 1 143 ? -11.971 7.567 -1.976 1.00 86.94 143 TYR A CA 1
ATOM 1173 C C . TYR A 1 143 ? -11.319 7.874 -0.627 1.00 86.94 143 TYR A C 1
ATOM 1175 O O . TYR A 1 143 ? -11.156 9.043 -0.253 1.00 86.94 143 TYR A O 1
ATOM 1183 N N . ILE A 1 144 ? -10.990 6.823 0.121 1.00 89.94 144 ILE A N 1
ATOM 1184 C CA . ILE A 1 144 ? -10.433 6.926 1.471 1.00 89.94 144 ILE A CA 1
ATOM 1185 C C . ILE A 1 144 ? -8.935 6.652 1.412 1.00 89.94 144 ILE A C 1
ATOM 1187 O O . ILE A 1 144 ? -8.517 5.592 0.955 1.00 89.94 144 ILE A O 1
ATOM 1191 N N . ILE A 1 145 ? -8.130 7.573 1.942 1.00 93.31 145 ILE A N 1
ATOM 1192 C CA . ILE A 1 145 ? -6.702 7.336 2.161 1.00 93.31 145 ILE A CA 1
ATOM 1193 C C . ILE A 1 145 ? -6.492 7.005 3.639 1.00 93.31 145 ILE A C 1
ATOM 1195 O O . ILE A 1 145 ? -6.596 7.885 4.489 1.00 93.31 145 ILE A O 1
ATOM 1199 N N . GLU A 1 146 ? -6.207 5.747 3.958 1.00 95.25 146 GLU A N 1
ATOM 1200 C CA . GLU A 1 146 ? -5.901 5.304 5.322 1.00 95.25 146 GLU A CA 1
ATOM 1201 C C . GLU A 1 146 ? -4.386 5.318 5.557 1.00 95.25 146 GLU A C 1
ATOM 1203 O O . GLU A 1 146 ? -3.624 4.704 4.804 1.00 95.25 146 GLU A O 1
ATOM 1208 N N . LEU A 1 147 ? -3.947 6.002 6.614 1.00 95.31 147 LEU A N 1
ATOM 1209 C CA . LEU A 1 147 ? -2.545 6.060 7.019 1.00 95.31 147 LEU A CA 1
ATOM 1210 C C . LEU A 1 147 ? -2.259 4.954 8.038 1.00 95.31 147 LEU A C 1
ATOM 1212 O O . LEU A 1 147 ? -2.683 5.022 9.191 1.00 95.31 147 LEU A O 1
ATOM 1216 N N . ILE A 1 148 ? -1.508 3.939 7.614 1.00 95.31 148 ILE A N 1
ATOM 1217 C CA . ILE A 1 148 ? -0.992 2.873 8.478 1.00 95.31 148 ILE A CA 1
ATOM 1218 C C . ILE A 1 148 ? 0.444 3.245 8.846 1.00 95.31 148 ILE A C 1
ATOM 1220 O O . ILE A 1 148 ? 1.422 2.771 8.261 1.00 95.31 148 ILE A O 1
ATOM 1224 N N . ASN A 1 149 ? 0.554 4.184 9.781 1.00 92.75 149 ASN A N 1
ATOM 1225 C CA . ASN A 1 149 ? 1.815 4.727 10.270 1.00 92.75 149 ASN A CA 1
ATOM 1226 C C . ASN A 1 149 ? 1.681 5.121 11.748 1.00 92.75 149 ASN A C 1
ATOM 1228 O O . ASN A 1 149 ? 0.569 5.159 12.280 1.00 92.75 149 ASN A O 1
ATOM 1232 N N . TYR A 1 150 ? 2.803 5.420 12.407 1.00 92.81 150 TYR A N 1
ATOM 1233 C CA . TYR A 1 150 ? 2.790 6.008 13.746 1.00 92.81 150 TYR A CA 1
ATOM 1234 C C . TYR A 1 150 ? 1.868 7.221 13.771 1.00 92.81 150 TYR A C 1
ATOM 1236 O O . TYR A 1 150 ? 1.880 8.033 12.845 1.00 92.81 150 TYR A O 1
ATOM 1244 N N . PHE A 1 151 ? 1.065 7.328 14.824 1.00 93.38 151 PHE A N 1
ATOM 1245 C CA . PHE A 1 151 ? -0.009 8.311 14.899 1.00 93.38 151 PHE A CA 1
ATOM 1246 C C . PHE A 1 151 ? 0.494 9.750 14.724 1.00 93.38 151 PHE A C 1
ATOM 1248 O O . PHE A 1 151 ? -0.058 10.496 13.912 1.00 93.38 151 PHE A O 1
ATOM 1255 N N . ASP A 1 152 ? 1.595 10.103 15.392 1.00 92.12 152 ASP A N 1
ATOM 1256 C CA . ASP A 1 152 ? 2.202 11.434 15.285 1.00 92.12 152 ASP A CA 1
ATOM 1257 C C . ASP A 1 152 ? 2.749 11.700 13.873 1.00 92.12 152 ASP A C 1
ATOM 1259 O O . ASP A 1 152 ? 2.566 12.785 13.325 1.00 92.12 152 ASP A O 1
ATOM 1263 N N . ALA A 1 153 ? 3.346 10.692 13.227 1.00 91.38 153 ALA A N 1
ATOM 1264 C CA . ALA A 1 153 ? 3.781 10.800 11.835 1.00 91.38 153 ALA A CA 1
ATOM 1265 C C . ALA A 1 153 ? 2.587 10.962 10.876 1.00 91.38 153 ALA A C 1
ATOM 1267 O O . ALA A 1 153 ? 2.667 11.727 9.918 1.00 91.38 153 ALA A O 1
ATOM 1268 N N . GLY A 1 154 ? 1.470 10.283 11.149 1.00 92.00 154 GLY A N 1
ATOM 1269 C CA . GLY A 1 154 ? 0.210 10.463 10.430 1.00 92.00 154 GLY A CA 1
ATOM 1270 C C . GLY A 1 154 ? -0.343 11.881 10.572 1.00 92.00 154 GLY A C 1
ATOM 1271 O O . GLY A 1 154 ? -0.711 12.482 9.566 1.00 92.00 154 GLY A O 1
ATOM 1272 N N . LYS A 1 155 ? -0.309 12.452 11.787 1.00 92.50 155 LYS A N 1
ATOM 1273 C CA . LYS A 1 155 ? -0.726 13.843 12.035 1.00 92.50 155 LYS A 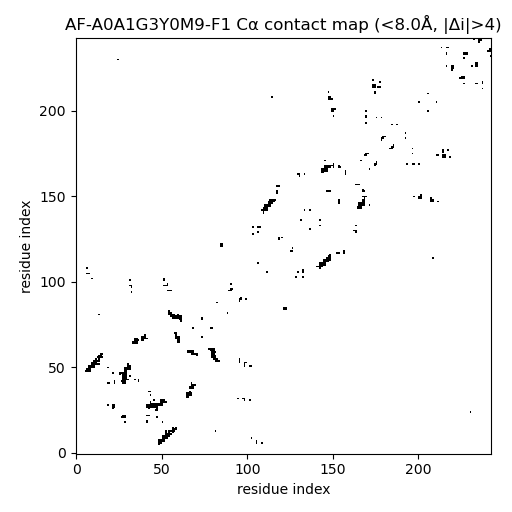CA 1
ATOM 1274 C C . LYS A 1 155 ? 0.130 14.836 11.251 1.00 92.50 155 LYS A C 1
ATOM 1276 O O . LYS A 1 155 ? -0.407 15.725 10.604 1.00 92.50 155 LYS A O 1
ATOM 1281 N N . LEU A 1 156 ? 1.450 14.635 11.214 1.00 92.38 156 LEU A N 1
ATOM 1282 C CA . LEU A 1 156 ? 2.345 15.474 10.408 1.00 92.38 156 LEU A CA 1
ATOM 1283 C C . LEU A 1 156 ? 2.013 15.430 8.906 1.00 92.38 156 LEU A C 1
ATOM 1285 O O . LEU A 1 156 ? 2.153 16.443 8.219 1.00 92.38 156 LEU A O 1
ATOM 1289 N N . ILE A 1 157 ? 1.573 14.279 8.385 1.00 91.38 157 ILE A N 1
ATOM 1290 C CA . ILE A 1 157 ? 1.117 14.150 6.991 1.00 91.38 157 ILE A CA 1
ATOM 1291 C C . ILE A 1 157 ? -0.199 14.910 6.790 1.00 91.38 157 ILE A C 1
ATOM 1293 O O . ILE A 1 157 ? -0.317 15.673 5.832 1.00 91.38 157 ILE A O 1
ATOM 1297 N N . GLU A 1 158 ? -1.168 14.732 7.690 1.00 91.56 158 GLU A N 1
ATOM 1298 C CA . GLU A 1 158 ? -2.463 15.426 7.655 1.00 91.56 158 GLU A CA 1
ATOM 1299 C C . GLU A 1 158 ? -2.288 16.951 7.657 1.00 91.56 158 GLU A C 1
ATOM 1301 O O . GLU A 1 158 ? -2.801 17.639 6.771 1.00 91.56 158 GLU A O 1
ATOM 1306 N N . ASP A 1 159 ? -1.475 17.466 8.580 1.00 91.25 159 ASP A N 1
ATOM 1307 C CA . ASP A 1 159 ? -1.174 18.893 8.709 1.00 91.25 159 ASP A CA 1
ATOM 1308 C C . ASP A 1 159 ? -0.372 19.429 7.511 1.00 91.25 159 ASP A C 1
ATOM 1310 O O . ASP A 1 159 ? -0.537 20.575 7.085 1.00 91.25 159 ASP A O 1
ATOM 1314 N N . GLY A 1 160 ? 0.504 18.597 6.937 1.00 89.31 160 GLY A N 1
ATOM 1315 C CA . GLY A 1 160 ? 1.327 18.948 5.782 1.00 89.31 160 GLY A CA 1
ATOM 1316 C C . GLY A 1 160 ? 0.539 19.098 4.477 1.00 89.31 160 GLY A C 1
ATOM 1317 O O . GLY A 1 160 ? 0.998 19.809 3.571 1.00 89.31 160 GLY A O 1
ATOM 1318 N N . TYR A 1 161 ? -0.634 18.463 4.386 1.00 88.69 161 TYR A N 1
ATOM 1319 C CA . TYR A 1 161 ? -1.463 18.389 3.181 1.00 88.69 161 TYR A CA 1
ATOM 1320 C C . TYR A 1 161 ? -2.962 18.567 3.497 1.00 88.69 161 TYR A C 1
ATOM 1322 O O . TYR A 1 161 ? -3.763 17.681 3.196 1.00 88.69 161 TYR A O 1
ATOM 1330 N N . PRO A 1 162 ? -3.391 19.741 3.998 1.00 86.19 162 PRO A N 1
ATOM 1331 C CA . PRO A 1 162 ? -4.769 19.978 4.460 1.00 86.19 162 PRO A CA 1
ATOM 1332 C C . PRO A 1 162 ? -5.829 19.903 3.347 1.00 86.19 162 PRO A C 1
ATOM 1334 O O . PRO A 1 162 ? -7.031 19.917 3.598 1.00 86.19 162 PRO A O 1
ATOM 1337 N N . TYR A 1 163 ? -5.391 19.871 2.090 1.00 84.44 163 TYR A N 1
ATOM 1338 C CA . TYR A 1 163 ? -6.238 19.743 0.910 1.00 84.44 163 TYR A CA 1
ATOM 1339 C C . TYR A 1 163 ? -6.519 18.285 0.510 1.00 84.44 163 TYR A C 1
ATOM 1341 O O . TYR A 1 163 ? -7.283 18.062 -0.433 1.00 84.44 163 TYR A O 1
ATOM 1349 N N . LEU A 1 164 ? -5.882 17.323 1.184 1.00 87.88 164 LEU A N 1
ATOM 1350 C CA . LEU A 1 164 ? -6.137 15.892 1.083 1.00 87.88 164 LEU A CA 1
ATOM 1351 C C . LEU A 1 164 ? -6.875 15.428 2.341 1.00 87.88 164 LEU A C 1
ATOM 1353 O O . LEU A 1 164 ? -6.539 15.815 3.455 1.00 87.88 164 LEU A O 1
ATOM 1357 N N . SER A 1 165 ? -7.879 14.576 2.163 1.00 88.75 165 SER A N 1
ATOM 1358 C CA . SER A 1 165 ? -8.556 13.913 3.274 1.00 88.75 165 SER A CA 1
ATOM 1359 C C . SER A 1 165 ? -7.893 12.567 3.528 1.00 88.75 165 SER A C 1
ATOM 1361 O O . SER A 1 165 ? -8.004 11.645 2.713 1.00 88.75 165 SER A O 1
ATOM 1363 N N . PHE A 1 166 ? -7.205 12.480 4.661 1.00 91.88 166 PHE A N 1
ATOM 1364 C CA . PHE A 1 166 ? -6.662 11.240 5.192 1.00 91.88 166 PHE A CA 1
ATOM 1365 C C . PHE A 1 166 ? -7.509 10.739 6.357 1.00 91.88 166 PHE A C 1
ATOM 1367 O O . PHE A 1 166 ? -8.291 11.477 6.959 1.00 91.88 166 PHE A O 1
ATOM 1374 N N . ARG A 1 167 ? -7.338 9.454 6.651 1.00 94.12 167 ARG A N 1
ATOM 1375 C CA . ARG A 1 167 ? -7.799 8.805 7.866 1.00 94.12 167 ARG A CA 1
ATOM 1376 C C . ARG A 1 167 ? -6.581 8.292 8.619 1.00 94.12 167 ARG A C 1
ATOM 1378 O O . ARG A 1 167 ? -5.962 7.314 8.189 1.00 94.12 167 ARG A O 1
ATOM 1385 N N . ASN A 1 168 ? -6.250 8.937 9.729 1.00 94.69 168 ASN A N 1
ATOM 1386 C CA . ASN A 1 168 ? -5.182 8.497 10.620 1.00 94.69 168 ASN A CA 1
ATOM 1387 C C . ASN A 1 168 ? -5.482 7.107 11.213 1.00 94.69 168 ASN A C 1
ATOM 1389 O O . ASN A 1 168 ? -6.641 6.690 11.305 1.00 94.69 168 ASN A O 1
ATOM 1393 N N . ILE A 1 169 ? -4.452 6.402 11.686 1.00 95.00 169 ILE A N 1
ATOM 1394 C CA . ILE A 1 169 ? -4.565 5.064 12.280 1.00 95.00 169 ILE A CA 1
ATOM 1395 C C . ILE A 1 169 ? -5.586 5.023 13.435 1.00 95.00 169 ILE A C 1
ATOM 1397 O O . ILE A 1 169 ? -6.332 4.053 13.562 1.00 95.00 169 ILE A O 1
ATOM 1401 N N . SER A 1 170 ? -5.701 6.103 14.221 1.00 93.88 170 SER A N 1
ATOM 1402 C CA . SER A 1 170 ? -6.656 6.232 15.338 1.00 93.88 170 SER A CA 1
ATOM 1403 C C . SER A 1 170 ? -8.125 6.346 14.906 1.00 93.88 170 SER A C 1
ATOM 1405 O O . SER A 1 170 ? -9.033 6.190 15.728 1.00 93.88 170 SER A O 1
ATOM 1407 N N . GLN A 1 171 ? -8.372 6.631 13.628 1.00 94.50 171 GLN A N 1
ATOM 1408 C CA . GLN A 1 171 ? -9.698 6.826 13.041 1.00 94.50 171 GLN A CA 1
ATOM 1409 C C . GLN A 1 171 ? -10.158 5.606 12.228 1.00 94.50 171 GLN A C 1
ATOM 1411 O O . GLN A 1 171 ? -11.315 5.549 11.810 1.00 94.50 171 GLN A O 1
ATOM 1416 N N . ILE A 1 172 ? -9.281 4.623 11.994 1.00 95.06 172 ILE A N 1
ATOM 1417 C CA . ILE A 1 172 ? -9.636 3.383 11.296 1.00 95.06 172 ILE A CA 1
ATOM 1418 C C . ILE A 1 172 ? -10.538 2.542 12.217 1.00 95.06 172 ILE A C 1
ATOM 1420 O O . ILE A 1 172 ? -10.085 2.150 13.295 1.00 95.06 172 ILE A O 1
ATOM 1424 N N . PRO A 1 173 ? -11.789 2.219 11.819 1.00 93.38 173 PRO A N 1
ATOM 1425 C CA . PRO A 1 173 ? -12.761 1.578 12.712 1.00 93.38 173 PRO A CA 1
ATOM 1426 C C . PRO A 1 173 ? -12.257 0.279 13.343 1.00 93.38 173 PRO A C 1
ATOM 1428 O O . PRO A 1 173 ? -12.363 0.082 14.546 1.00 93.38 173 PRO A O 1
ATOM 1431 N N . GLU A 1 174 ? -11.625 -0.575 12.540 1.00 94.00 174 GLU A N 1
ATOM 1432 C CA . GLU A 1 174 ? -11.154 -1.887 12.991 1.00 94.00 174 GLU A CA 1
ATOM 1433 C C . GLU A 1 174 ? -10.016 -1.767 14.017 1.00 94.00 174 GLU A C 1
ATOM 1435 O O . GLU A 1 174 ? -9.947 -2.549 14.962 1.00 94.00 174 GLU A O 1
ATOM 1440 N N . VAL A 1 175 ? -9.163 -0.743 13.881 1.00 94.50 175 VAL A N 1
ATOM 1441 C CA . VAL A 1 175 ? -8.105 -0.438 14.857 1.00 94.50 175 VAL A CA 1
ATOM 1442 C C . VAL A 1 175 ? -8.710 0.083 16.155 1.00 94.50 175 VAL A C 1
ATOM 1444 O O . VAL A 1 175 ? -8.314 -0.364 17.230 1.00 94.50 175 VAL A O 1
ATOM 1447 N N . ARG A 1 176 ? -9.691 0.991 16.077 1.00 93.38 176 ARG A N 1
ATOM 1448 C CA . ARG A 1 176 ? -10.392 1.505 17.265 1.00 93.38 176 ARG A CA 1
ATOM 1449 C C . ARG A 1 176 ? -11.028 0.367 18.054 1.00 93.38 176 ARG A C 1
ATOM 1451 O O . ARG A 1 176 ? -10.772 0.252 19.250 1.00 93.38 176 ARG A O 1
ATOM 1458 N N . ASP A 1 177 ? -11.781 -0.499 17.380 1.00 92.06 177 ASP A N 1
ATOM 1459 C CA . ASP A 1 177 ? -12.442 -1.653 17.996 1.00 92.06 177 ASP A CA 1
ATOM 1460 C C . ASP A 1 177 ? -11.426 -2.586 18.675 1.00 92.06 177 ASP A C 1
ATOM 1462 O O . ASP A 1 177 ? -11.620 -3.006 19.822 1.00 92.06 177 ASP A O 1
ATOM 1466 N N . TYR A 1 178 ? -10.306 -2.856 17.996 1.00 92.50 178 TYR A N 1
ATOM 1467 C CA . TYR A 1 178 ? -9.212 -3.662 18.532 1.00 92.50 178 TYR A CA 1
ATOM 1468 C C . TYR A 1 178 ? -8.595 -3.045 19.794 1.00 92.50 178 TYR A C 1
ATOM 1470 O O . TYR A 1 178 ? -8.414 -3.747 20.792 1.00 92.50 178 TYR A O 1
ATOM 1478 N N . LEU A 1 179 ? -8.316 -1.737 19.798 1.00 90.88 179 LEU A N 1
ATOM 1479 C CA . LEU A 1 179 ? -7.753 -1.040 20.958 1.00 90.88 179 LEU A CA 1
ATOM 1480 C C . LEU A 1 179 ? -8.747 -0.990 22.128 1.00 90.88 179 LEU A C 1
ATOM 1482 O O . LEU A 1 179 ? -8.377 -1.282 23.266 1.00 90.88 179 LEU A O 1
ATOM 1486 N N . ILE A 1 180 ? -10.024 -0.701 21.863 1.00 89.88 180 ILE A N 1
ATOM 1487 C CA . ILE A 1 180 ? -11.080 -0.684 22.889 1.00 89.88 180 ILE A CA 1
ATOM 1488 C C . ILE A 1 180 ? -11.180 -2.043 23.585 1.00 89.88 1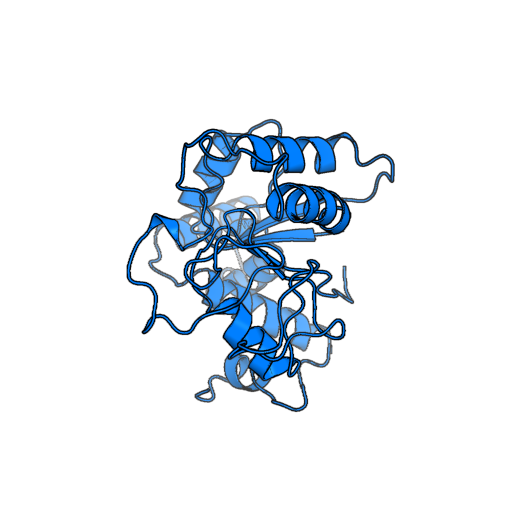80 ILE A C 1
ATOM 1490 O O . ILE A 1 180 ? -11.304 -2.116 24.812 1.00 89.88 180 ILE A O 1
ATOM 1494 N N . LYS A 1 181 ? -11.125 -3.125 22.804 1.00 87.69 181 LYS A N 1
ATOM 1495 C CA . LYS A 1 181 ? -11.217 -4.496 23.306 1.00 87.69 181 LYS A CA 1
ATOM 1496 C C . LYS A 1 181 ? -9.955 -4.918 24.057 1.00 87.69 181 LYS A C 1
ATOM 1498 O O . LYS A 1 181 ? -10.079 -5.437 25.163 1.00 87.69 181 LYS A O 1
ATOM 1503 N N . SER A 1 182 ? -8.780 -4.676 23.481 1.00 84.44 182 SER A N 1
ATOM 1504 C CA . SER A 1 182 ? -7.490 -5.122 24.025 1.00 84.44 182 SER A CA 1
ATOM 1505 C C . SER A 1 182 ? -7.102 -4.385 25.304 1.00 84.44 182 SER A C 1
ATOM 1507 O O . SER A 1 182 ? -6.515 -4.978 26.204 1.00 84.44 182 SER A O 1
ATOM 1509 N N . TYR A 1 183 ? -7.485 -3.111 25.419 1.00 75.00 183 TYR A N 1
ATOM 1510 C CA . TYR A 1 183 ? -7.137 -2.253 26.556 1.00 75.00 183 TYR A CA 1
ATOM 1511 C C . TYR A 1 183 ? -8.326 -1.939 27.468 1.00 75.00 183 TYR A C 1
ATOM 1513 O O . TYR A 1 183 ? -8.235 -1.069 28.330 1.00 75.00 183 TYR A O 1
ATOM 1521 N N . SER A 1 184 ? -9.445 -2.654 27.298 1.00 69.50 184 SER A N 1
ATOM 1522 C CA . SER A 1 184 ? -10.649 -2.535 28.134 1.00 69.50 184 SER A CA 1
ATOM 1523 C C . SER A 1 184 ? -11.147 -1.094 28.319 1.00 69.50 184 SER A C 1
ATOM 1525 O O . SER A 1 184 ? -11.668 -0.734 29.372 1.00 69.50 184 SER A O 1
ATOM 1527 N N . LEU A 1 185 ? -11.064 -0.262 27.278 1.00 68.81 185 LEU A N 1
ATOM 1528 C CA . LEU A 1 185 ? -11.473 1.152 27.318 1.00 68.81 185 LEU A CA 1
ATOM 1529 C C . LEU A 1 185 ? -13.010 1.348 27.298 1.00 68.81 185 LEU A C 1
ATOM 1531 O O . LEU A 1 185 ? -13.503 2.417 26.951 1.00 68.81 185 LEU A O 1
ATOM 1535 N N . LYS A 1 186 ? -13.782 0.320 27.674 1.00 63.22 186 LYS A N 1
ATOM 1536 C CA . LYS A 1 186 ? -15.216 0.128 27.374 1.00 63.22 186 LYS A CA 1
ATOM 1537 C C . LYS A 1 186 ? -16.200 1.042 28.128 1.00 63.22 186 LYS A C 1
ATOM 1539 O O . LYS A 1 186 ? -17.405 0.881 27.968 1.00 63.22 186 LYS A O 1
ATOM 1544 N N . HIS A 1 187 ? -15.721 1.999 28.923 1.00 61.19 187 HIS A N 1
ATOM 1545 C CA . HIS A 1 187 ? -16.562 2.834 29.799 1.00 61.19 187 HIS A CA 1
ATOM 1546 C C . HIS A 1 187 ? -16.273 4.342 29.709 1.00 61.19 187 HIS A C 1
ATOM 1548 O O . HIS A 1 187 ? -16.599 5.088 30.629 1.00 61.19 187 HIS A O 1
ATOM 1554 N N . LYS A 1 188 ? -15.649 4.807 28.621 1.00 64.69 188 LYS A N 1
ATOM 1555 C CA . LYS A 1 188 ? -15.367 6.234 28.395 1.00 64.69 188 LYS A CA 1
ATOM 1556 C C . LYS A 1 188 ? -16.382 6.834 27.418 1.00 64.69 188 LYS A C 1
ATOM 1558 O O . LYS A 1 188 ? -16.749 6.185 26.445 1.00 64.69 188 LYS A O 1
ATOM 1563 N N . GLU A 1 189 ? -16.798 8.080 27.653 1.00 76.00 189 GLU A N 1
ATOM 1564 C CA . GLU A 1 189 ? -17.493 8.889 26.639 1.00 76.00 189 GLU A CA 1
ATOM 1565 C C . GLU A 1 189 ? -16.634 9.006 25.366 1.00 76.00 189 GLU A C 1
ATOM 1567 O O . GLU A 1 189 ? -15.405 9.026 25.458 1.00 76.00 189 GLU A O 1
ATOM 1572 N N . GLU A 1 190 ? -17.252 9.128 24.186 1.00 78.88 190 GLU A N 1
ATOM 1573 C CA . GLU A 1 190 ? -16.567 9.039 22.878 1.00 78.88 190 GLU A CA 1
ATOM 1574 C C . GLU A 1 190 ? -15.375 10.004 22.727 1.00 78.88 190 GLU A C 1
ATOM 1576 O O . GLU A 1 190 ? -14.317 9.634 22.209 1.00 78.88 190 GLU A O 1
ATOM 1581 N N . ASN A 1 191 ? -15.503 11.234 23.231 1.00 76.62 191 ASN A N 1
ATOM 1582 C CA . ASN A 1 191 ? -14.422 12.225 23.187 1.00 76.62 191 ASN A CA 1
ATOM 1583 C C . ASN A 1 191 ? -13.235 11.818 24.075 1.00 76.62 191 ASN A C 1
ATOM 1585 O O . ASN A 1 191 ? -12.075 11.959 23.687 1.00 76.62 191 ASN A O 1
ATOM 1589 N N . THR A 1 192 ? -13.521 11.281 25.260 1.00 82.25 192 THR A N 1
ATOM 1590 C CA . THR A 1 192 ? -12.516 10.799 26.218 1.00 82.25 192 THR A CA 1
ATOM 1591 C C . THR A 1 192 ? -11.864 9.508 25.727 1.00 82.25 192 THR A C 1
ATOM 1593 O O . THR A 1 192 ? -10.673 9.284 25.944 1.00 82.25 192 THR A O 1
ATOM 1596 N N . LEU A 1 193 ? -12.629 8.666 25.032 1.00 85.38 193 LEU A N 1
ATOM 1597 C CA . LEU A 1 193 ? -12.135 7.453 24.399 1.00 85.38 193 LEU A CA 1
ATOM 1598 C C . LEU A 1 193 ? -11.181 7.769 23.245 1.00 85.38 193 LEU A C 1
ATOM 1600 O O . LEU A 1 193 ? -10.095 7.199 23.179 1.00 85.38 193 LEU A O 1
ATOM 1604 N N . SER A 1 194 ? -11.560 8.708 22.377 1.00 87.19 194 SER A N 1
ATOM 1605 C CA . SER A 1 194 ? -10.731 9.127 21.246 1.00 87.19 194 SER A CA 1
ATOM 1606 C C . SER A 1 194 ? -9.385 9.674 21.714 1.00 87.19 194 SER A C 1
ATOM 1608 O O . SER A 1 194 ? -8.355 9.200 21.248 1.00 87.19 194 SER A O 1
ATOM 1610 N N . LYS A 1 195 ? -9.373 10.560 22.720 1.00 88.06 195 LYS A N 1
ATOM 1611 C CA . LYS A 1 195 ? -8.123 11.051 23.325 1.00 88.06 195 LYS A CA 1
ATOM 1612 C C . LYS A 1 195 ? -7.270 9.931 23.917 1.00 88.06 195 LYS A C 1
ATOM 1614 O O . LYS A 1 195 ? -6.074 9.895 23.669 1.00 88.06 195 LYS A O 1
ATOM 1619 N N . ALA A 1 196 ? -7.881 8.989 24.636 1.00 88.00 196 ALA A N 1
ATOM 1620 C CA . ALA A 1 196 ? -7.147 7.864 25.214 1.00 88.00 196 ALA A CA 1
ATOM 1621 C C . ALA A 1 196 ? -6.511 6.958 24.142 1.00 88.00 196 ALA A C 1
ATOM 1623 O O . ALA A 1 196 ? -5.413 6.446 24.344 1.00 88.00 196 ALA A O 1
ATOM 1624 N N . ILE A 1 197 ? -7.190 6.762 23.007 1.00 90.44 197 ILE A N 1
ATOM 1625 C CA . ILE A 1 197 ? -6.648 6.028 21.857 1.00 90.44 197 ILE A CA 1
ATOM 1626 C C . ILE A 1 197 ? -5.459 6.784 21.254 1.00 90.44 197 ILE A C 1
ATOM 1628 O O . ILE A 1 197 ? -4.423 6.175 21.003 1.00 90.44 197 ILE A O 1
ATOM 1632 N N . GLU A 1 198 ? -5.594 8.095 21.040 1.00 92.31 198 GLU A N 1
ATOM 1633 C CA . GLU A 1 198 ? -4.513 8.942 20.521 1.00 92.31 198 GLU A CA 1
ATOM 1634 C C . GLU A 1 198 ? -3.284 8.917 21.445 1.00 92.31 198 GLU A C 1
ATOM 1636 O O . GLU A 1 198 ? -2.185 8.631 20.984 1.00 92.31 198 GLU A O 1
ATOM 1641 N N . GLU A 1 199 ? -3.470 9.114 22.753 1.00 89.44 199 GLU A N 1
ATOM 1642 C CA . GLU A 1 199 ? -2.397 9.070 23.758 1.00 89.44 199 GLU A CA 1
ATOM 1643 C C . GLU A 1 199 ? -1.688 7.710 23.798 1.00 89.44 199 GLU A C 1
ATOM 1645 O O . GLU A 1 199 ? -0.458 7.648 23.872 1.00 89.44 199 GLU A O 1
ATOM 1650 N N . HIS A 1 200 ? -2.438 6.606 23.717 1.00 89.38 200 HIS A N 1
ATOM 1651 C CA . HIS A 1 200 ? -1.863 5.258 23.648 1.00 89.38 200 HIS A CA 1
ATOM 1652 C C . HIS A 1 200 ? -1.022 5.066 22.380 1.00 89.38 200 HIS A C 1
ATOM 1654 O O . HIS A 1 200 ? 0.077 4.513 22.425 1.00 89.38 200 HIS A O 1
ATOM 1660 N N . LEU A 1 201 ? -1.513 5.546 21.239 1.00 90.94 201 LEU A N 1
ATOM 1661 C CA . LEU A 1 201 ? -0.812 5.430 19.963 1.00 90.94 201 LEU A CA 1
ATOM 1662 C C . LEU A 1 201 ? 0.427 6.335 19.864 1.00 90.94 201 LEU A C 1
ATOM 1664 O O . LEU A 1 201 ? 1.395 5.920 19.235 1.00 90.94 201 LEU A O 1
ATOM 1668 N N . SER A 1 202 ? 0.427 7.521 20.484 1.00 89.69 202 SER A N 1
ATOM 1669 C CA . SER A 1 202 ? 1.616 8.392 20.561 1.00 89.69 202 SER A CA 1
ATOM 1670 C C . SER A 1 202 ? 2.675 7.849 21.522 1.00 89.69 202 SER A C 1
ATOM 1672 O O . SER A 1 202 ? 3.868 7.989 21.282 1.00 89.69 202 SER A O 1
ATOM 1674 N N . SER A 1 203 ? 2.257 7.245 22.639 1.00 84.56 203 SER A N 1
ATOM 1675 C CA . SER A 1 203 ? 3.170 6.835 23.715 1.00 84.56 203 SER A CA 1
ATOM 1676 C C . SER A 1 203 ? 3.782 5.445 23.526 1.00 84.56 203 SER A C 1
ATOM 1678 O O . SER A 1 203 ? 4.767 5.106 24.185 1.00 84.56 203 SER A O 1
ATOM 1680 N N . SER A 1 204 ? 3.198 4.617 22.659 1.00 77.38 204 SER A N 1
ATOM 1681 C CA . SER A 1 204 ? 3.592 3.219 22.512 1.00 77.38 204 SER A CA 1
ATOM 1682 C C . SER A 1 204 ? 4.574 2.993 21.354 1.00 77.38 204 SER A C 1
ATOM 1684 O O . SER A 1 204 ? 4.343 3.393 20.218 1.00 77.38 204 SER A O 1
ATOM 1686 N N . ASN A 1 205 ? 5.656 2.249 21.608 1.00 79.75 205 ASN A N 1
ATOM 1687 C CA . ASN A 1 205 ? 6.609 1.809 20.574 1.00 79.75 205 ASN A CA 1
ATOM 1688 C C . ASN A 1 205 ? 6.096 0.590 19.780 1.00 79.75 205 ASN A C 1
ATOM 1690 O O . ASN A 1 205 ? 6.857 -0.312 19.425 1.00 79.75 205 ASN A O 1
ATOM 1694 N N . MET A 1 206 ? 4.786 0.514 19.542 1.00 85.56 206 MET A N 1
ATOM 1695 C CA . MET A 1 206 ? 4.174 -0.627 18.868 1.00 85.56 206 MET A CA 1
ATOM 1696 C C . MET A 1 206 ? 4.541 -0.663 17.387 1.00 85.56 206 MET A C 1
ATOM 1698 O O . MET A 1 206 ? 4.633 0.366 16.720 1.00 85.56 206 MET A O 1
ATOM 1702 N N . ASN A 1 207 ? 4.693 -1.870 16.841 1.00 91.31 207 ASN A N 1
ATOM 1703 C CA . ASN A 1 207 ? 4.730 -2.038 15.397 1.00 91.31 207 ASN A CA 1
ATOM 1704 C C . ASN A 1 207 ? 3.316 -1.786 14.847 1.00 91.31 207 ASN A C 1
ATOM 1706 O O . ASN A 1 207 ? 2.405 -2.594 15.033 1.00 91.31 207 ASN A O 1
ATOM 1710 N N . VAL A 1 208 ? 3.131 -0.640 14.193 1.00 92.94 208 VAL A N 1
ATOM 1711 C CA . VAL A 1 208 ? 1.815 -0.191 13.717 1.00 92.94 208 VAL A CA 1
ATOM 1712 C C . VAL A 1 208 ? 1.239 -1.121 12.654 1.00 92.94 208 VAL A C 1
ATOM 1714 O O . VAL A 1 208 ? 0.035 -1.373 12.653 1.00 92.94 208 VAL A O 1
ATOM 1717 N N . LEU A 1 209 ? 2.083 -1.654 11.767 1.00 93.88 209 LEU A N 1
ATOM 1718 C CA . LEU A 1 209 ? 1.638 -2.594 10.743 1.00 93.88 209 LEU A CA 1
ATOM 1719 C C . LEU A 1 209 ? 1.147 -3.899 11.381 1.00 93.88 209 LEU A C 1
ATOM 1721 O O . LEU A 1 209 ? 0.084 -4.387 11.011 1.00 93.88 209 LEU A O 1
ATOM 1725 N N . ASP A 1 210 ? 1.876 -4.424 12.367 1.00 93.94 210 ASP A N 1
ATOM 1726 C CA . ASP A 1 210 ? 1.477 -5.612 13.133 1.00 93.94 210 ASP A CA 1
ATOM 1727 C C . ASP A 1 210 ? 0.141 -5.395 13.863 1.00 93.94 210 ASP A C 1
ATOM 1729 O O . ASP A 1 210 ? -0.788 -6.195 13.734 1.00 93.94 210 ASP A O 1
ATOM 1733 N N . MET A 1 211 ? -0.002 -4.266 14.563 1.00 93.88 211 MET A N 1
ATOM 1734 C CA . MET A 1 211 ? -1.256 -3.895 15.223 1.00 93.88 211 MET A CA 1
ATOM 1735 C C . MET A 1 211 ? -2.414 -3.810 14.219 1.00 93.88 211 MET A C 1
ATOM 1737 O O . MET A 1 211 ? -3.490 -4.355 14.472 1.00 93.88 211 MET A O 1
ATOM 1741 N N . TRP A 1 212 ? -2.205 -3.151 13.076 1.00 95.50 212 TRP A N 1
ATOM 1742 C CA . TRP A 1 212 ? -3.225 -3.029 12.038 1.00 95.50 212 TRP A CA 1
ATOM 1743 C C . TRP A 1 212 ? -3.603 -4.391 11.441 1.00 95.50 212 TRP A C 1
ATOM 1745 O O . TRP A 1 212 ? -4.790 -4.665 11.268 1.00 95.50 212 TRP A O 1
ATOM 1755 N N . LEU A 1 213 ? -2.633 -5.275 11.181 1.00 95.12 213 LEU A N 1
ATOM 1756 C CA . LEU A 1 213 ? -2.889 -6.628 10.677 1.00 95.12 213 LEU A CA 1
ATOM 1757 C C . LEU A 1 213 ? -3.713 -7.456 11.672 1.00 95.12 213 LEU A C 1
ATOM 1759 O O . LEU A 1 213 ? -4.661 -8.126 11.260 1.00 95.12 213 LEU A O 1
ATOM 1763 N N . LYS A 1 214 ? -3.401 -7.380 12.973 1.00 94.38 214 LYS A N 1
ATOM 1764 C CA . LYS A 1 214 ? -4.180 -8.031 14.042 1.00 94.38 214 LYS A CA 1
ATOM 1765 C C . LYS A 1 214 ? -5.605 -7.496 14.113 1.00 94.38 214 LYS A C 1
ATOM 1767 O O . LYS A 1 214 ? -6.549 -8.284 14.077 1.00 94.38 214 LYS A O 1
ATOM 1772 N N . ALA A 1 215 ? -5.760 -6.173 14.119 1.00 94.62 215 ALA A N 1
ATOM 1773 C CA . ALA A 1 215 ? -7.062 -5.515 14.093 1.00 94.62 215 ALA A CA 1
ATOM 1774 C C . ALA A 1 215 ? -7.894 -5.944 12.872 1.00 94.62 215 ALA A C 1
ATOM 1776 O O . ALA A 1 215 ? -9.055 -6.333 13.018 1.00 94.62 215 ALA A O 1
ATOM 1777 N N . LYS A 1 216 ? -7.275 -5.968 11.681 1.00 94.19 216 LYS A N 1
ATOM 1778 C CA . LYS A 1 216 ? -7.905 -6.422 10.433 1.00 94.19 216 LYS A CA 1
ATOM 1779 C C . LYS A 1 216 ? -8.336 -7.883 10.519 1.00 94.19 216 LYS A C 1
ATOM 1781 O O . LYS A 1 216 ? -9.457 -8.224 10.148 1.00 94.19 216 LYS A O 1
ATOM 1786 N N . GLY A 1 217 ? -7.469 -8.753 11.032 1.00 93.69 217 GLY A N 1
ATOM 1787 C CA . GLY A 1 217 ? -7.770 -10.171 11.209 1.00 93.69 217 GLY A CA 1
ATOM 1788 C C . GLY A 1 217 ? -8.931 -10.418 12.170 1.00 93.69 217 GLY A C 1
ATOM 1789 O O . GLY A 1 217 ? -9.852 -11.161 11.830 1.00 93.69 217 GLY A O 1
ATOM 1790 N N . GLU A 1 218 ? -8.939 -9.763 13.335 1.00 92.81 218 GLU A N 1
ATOM 1791 C CA . GLU A 1 218 ? -10.043 -9.869 14.297 1.00 92.81 218 GLU A CA 1
ATOM 1792 C C . GLU A 1 218 ? -11.368 -9.379 13.713 1.00 92.81 218 GLU A C 1
ATOM 1794 O O . GLU A 1 218 ? -12.395 -10.042 13.872 1.00 92.81 218 GLU A O 1
ATOM 1799 N N . ALA A 1 219 ? -11.350 -8.252 13.002 1.00 93.12 219 ALA A N 1
ATOM 1800 C CA . ALA A 1 219 ? -12.542 -7.688 12.386 1.00 93.12 219 ALA A CA 1
ATOM 1801 C C . ALA A 1 219 ? -13.099 -8.577 11.259 1.00 93.12 219 ALA A C 1
ATOM 1803 O O . ALA A 1 219 ? -14.318 -8.687 11.109 1.00 93.12 219 ALA A O 1
ATOM 1804 N N . LEU A 1 220 ? -12.234 -9.247 10.488 1.00 92.31 220 LEU A N 1
ATOM 1805 C CA . LEU A 1 220 ? -12.645 -10.242 9.491 1.00 92.31 220 LEU A CA 1
ATOM 1806 C C . LEU A 1 220 ? -13.273 -11.479 10.153 1.00 92.31 220 LEU A C 1
ATOM 1808 O O . LEU A 1 220 ? -14.348 -11.910 9.733 1.00 92.31 220 LEU A O 1
ATOM 1812 N N . ILE A 1 221 ? -12.660 -12.001 11.223 1.00 91.19 221 ILE A N 1
ATOM 1813 C CA . ILE A 1 221 ? -13.184 -13.151 11.984 1.00 91.19 221 ILE A CA 1
ATOM 1814 C C . ILE A 1 221 ? -14.543 -12.824 12.607 1.00 91.19 221 ILE A C 1
ATOM 1816 O O . ILE A 1 221 ? -15.483 -13.601 12.460 1.00 91.19 221 ILE A O 1
ATOM 1820 N N . ALA A 1 222 ? -14.673 -11.667 13.263 1.00 90.75 222 ALA A N 1
ATOM 1821 C CA . ALA A 1 222 ? -15.916 -11.238 13.908 1.00 90.75 222 ALA A CA 1
ATOM 1822 C C . ALA A 1 222 ? -17.093 -11.119 12.923 1.00 90.75 222 ALA A C 1
ATOM 1824 O O . ALA A 1 222 ? -18.252 -11.197 13.325 1.00 90.75 222 ALA A O 1
ATOM 1825 N N . ARG A 1 223 ? -16.797 -10.948 11.630 1.00 88.50 223 ARG A N 1
ATOM 1826 C CA . ARG A 1 223 ? -17.780 -10.839 10.544 1.00 88.50 223 ARG A CA 1
ATOM 1827 C C . ARG A 1 223 ? -17.942 -12.135 9.743 1.00 88.50 223 ARG A C 1
ATOM 1829 O O . ARG A 1 223 ? -18.591 -12.112 8.703 1.00 88.50 223 ARG A O 1
ATOM 1836 N N . ASN A 1 224 ? -17.373 -13.248 10.211 1.00 89.38 224 ASN A N 1
ATOM 1837 C CA . ASN A 1 224 ? -17.388 -14.550 9.538 1.00 89.38 224 ASN A CA 1
ATOM 1838 C C . ASN A 1 224 ? -16.784 -14.532 8.118 1.00 89.38 224 ASN A C 1
ATOM 1840 O O . ASN A 1 224 ? -17.190 -15.321 7.266 1.00 89.38 224 ASN A O 1
ATOM 1844 N N . VAL A 1 225 ? -15.814 -13.651 7.844 1.00 89.44 225 VAL A N 1
ATOM 1845 C CA . VAL A 1 225 ? -15.058 -13.688 6.584 1.00 89.44 225 VAL A CA 1
ATOM 1846 C C . VAL A 1 225 ? -13.982 -14.766 6.680 1.00 89.44 225 VAL A C 1
ATOM 1848 O O . VAL A 1 225 ? -13.213 -14.813 7.644 1.00 89.44 225 VAL A O 1
ATOM 1851 N N . GLU A 1 226 ? -13.907 -15.635 5.673 1.00 87.94 226 GLU A N 1
ATOM 1852 C CA . GLU A 1 226 ? -12.891 -16.678 5.637 1.00 87.94 226 GLU A CA 1
ATOM 1853 C C . GLU A 1 226 ? -11.493 -16.082 5.411 1.00 87.94 226 GLU A C 1
ATOM 1855 O O . GLU A 1 226 ? -11.188 -15.528 4.359 1.00 87.94 226 GLU A O 1
ATOM 1860 N N . ILE A 1 227 ? -10.621 -16.238 6.410 1.00 88.12 227 ILE A N 1
ATOM 1861 C CA . ILE A 1 227 ? -9.202 -15.851 6.338 1.00 88.12 227 ILE A CA 1
ATOM 1862 C C . ILE A 1 227 ? -8.270 -17.042 6.055 1.00 88.12 227 ILE A C 1
ATOM 1864 O O . ILE A 1 227 ? -7.046 -16.886 6.017 1.00 88.12 227 ILE A O 1
ATOM 1868 N N . SER A 1 228 ? -8.817 -18.254 5.897 1.00 86.50 228 SER A N 1
ATOM 1869 C CA . SER A 1 228 ? -8.039 -19.416 5.459 1.00 86.50 228 SER A CA 1
ATOM 1870 C C . SER A 1 228 ? -7.657 -19.248 3.995 1.00 86.50 228 SER A C 1
ATOM 1872 O O . SER A 1 228 ? -8.499 -19.026 3.135 1.00 86.50 228 SER A O 1
ATOM 1874 N N . THR A 1 229 ? -6.379 -19.432 3.695 1.00 85.38 229 THR A N 1
ATOM 1875 C CA . THR A 1 229 ? -5.907 -19.628 2.322 1.00 85.38 229 THR A CA 1
ATOM 1876 C C . THR A 1 229 ? -5.202 -20.971 2.242 1.00 85.38 229 THR A C 1
ATOM 1878 O O . THR A 1 229 ? -4.851 -21.544 3.272 1.00 85.38 229 THR A O 1
ATOM 1881 N N . LYS A 1 230 ? -4.907 -21.458 1.031 1.00 85.31 230 LYS A N 1
ATOM 1882 C CA . LYS A 1 230 ? -4.146 -22.705 0.835 1.00 85.31 230 LYS A CA 1
ATOM 1883 C C . LYS A 1 230 ? -2.842 -22.752 1.650 1.00 85.31 230 LYS A C 1
ATOM 1885 O O . LYS A 1 230 ? -2.427 -23.825 2.066 1.00 85.31 230 LYS A O 1
ATOM 1890 N N . LYS A 1 231 ? -2.203 -21.597 1.874 1.00 85.75 231 LYS A N 1
ATOM 1891 C CA . LYS A 1 231 ? -0.951 -21.479 2.638 1.00 85.75 231 LYS A CA 1
ATOM 1892 C C . LYS A 1 231 ? -1.140 -21.144 4.116 1.00 85.75 231 LYS A C 1
ATOM 1894 O O . LYS A 1 231 ? -0.168 -21.176 4.854 1.00 85.75 231 LYS A O 1
ATOM 1899 N N . MET A 1 232 ? -2.350 -20.786 4.545 1.00 89.25 232 MET A N 1
ATOM 1900 C CA . MET A 1 232 ? -2.702 -20.492 5.942 1.00 89.25 232 MET A CA 1
ATOM 1901 C C . MET A 1 232 ? -1.902 -19.364 6.627 1.00 89.25 232 MET A C 1
ATOM 1903 O O . MET A 1 232 ? -2.122 -19.129 7.808 1.00 89.25 232 MET A O 1
ATOM 1907 N N . ILE A 1 233 ? -1.060 -18.612 5.903 1.00 90.19 233 ILE A N 1
ATOM 1908 C CA . ILE A 1 233 ? -0.122 -17.616 6.461 1.00 90.19 233 ILE A CA 1
ATOM 1909 C C . ILE A 1 233 ? -0.833 -16.600 7.360 1.00 90.19 233 ILE A C 1
ATOM 1911 O O . ILE A 1 233 ? -0.547 -16.521 8.548 1.00 90.19 233 ILE A O 1
ATOM 1915 N N . PHE A 1 234 ? -1.815 -15.864 6.831 1.00 90.75 234 PHE A N 1
ATOM 1916 C CA . PHE A 1 234 ? -2.491 -14.828 7.617 1.00 90.75 234 PHE A CA 1
ATOM 1917 C C . PHE A 1 234 ? -3.270 -15.411 8.808 1.00 90.75 234 PHE A C 1
ATOM 1919 O O . PHE A 1 234 ? -3.237 -14.866 9.904 1.00 90.75 234 PHE A O 1
ATOM 1926 N N . LYS A 1 235 ? -3.906 -16.574 8.635 1.00 91.31 235 LYS A N 1
ATOM 1927 C CA . LYS A 1 235 ? -4.616 -17.267 9.720 1.00 91.31 235 LYS A CA 1
ATOM 1928 C C . LYS A 1 235 ? -3.671 -17.741 10.830 1.00 91.31 235 LYS A C 1
ATOM 1930 O O . LYS A 1 235 ? -4.035 -17.643 11.998 1.00 91.31 235 LYS A O 1
ATOM 1935 N N . ASN A 1 236 ? -2.490 -18.242 10.478 1.00 92.56 236 ASN A N 1
ATOM 1936 C CA . ASN A 1 236 ? -1.462 -18.663 11.430 1.00 92.56 236 ASN A CA 1
ATOM 1937 C C . ASN A 1 236 ? -0.895 -17.460 12.185 1.00 92.56 236 ASN A C 1
ATOM 1939 O O . ASN A 1 236 ? -0.843 -17.493 13.411 1.00 92.56 236 ASN A O 1
ATOM 1943 N N . TYR A 1 237 ? -0.612 -16.371 11.465 1.00 92.69 237 TYR A N 1
ATOM 1944 C CA . TYR A 1 237 ? -0.199 -15.096 12.044 1.00 92.69 237 TYR A CA 1
ATOM 1945 C C . TYR A 1 237 ? -1.203 -14.578 13.089 1.00 92.69 237 TYR A C 1
ATOM 1947 O O . TYR A 1 237 ? -0.819 -14.303 14.223 1.00 92.69 237 TYR A O 1
ATOM 1955 N N . ILE A 1 238 ? -2.503 -14.531 12.765 1.00 92.25 238 ILE A N 1
ATOM 1956 C CA . ILE A 1 238 ? -3.545 -14.083 13.711 1.00 92.25 238 ILE A CA 1
ATOM 1957 C C . ILE A 1 238 ? -3.667 -15.013 14.927 1.00 92.25 238 ILE A C 1
ATOM 1959 O O . ILE A 1 238 ? -3.988 -14.561 16.023 1.00 92.25 238 ILE A O 1
ATOM 1963 N N . LYS A 1 239 ? -3.390 -16.309 14.760 1.00 89.19 239 LYS A N 1
ATOM 1964 C CA . LYS A 1 239 ? -3.385 -17.285 15.859 1.00 89.19 239 LYS A CA 1
ATOM 1965 C C . LYS A 1 239 ? -2.098 -17.282 16.691 1.00 89.19 239 LYS A C 1
ATOM 1967 O O . LYS A 1 239 ? -2.039 -18.025 17.666 1.00 89.19 239 LYS A O 1
ATOM 1972 N N . GLY A 1 240 ? -1.087 -16.496 16.317 1.00 84.88 240 GLY A N 1
ATOM 1973 C CA . GLY A 1 240 ? 0.216 -16.493 16.984 1.00 84.88 240 GLY A CA 1
ATOM 1974 C C . GLY A 1 240 ? 1.024 -17.777 16.767 1.00 84.88 240 GLY A C 1
ATOM 1975 O O . GLY A 1 240 ? 1.838 -18.130 17.613 1.00 84.88 240 GLY A O 1
ATOM 1976 N N . VAL A 1 241 ? 0.784 -18.494 15.666 1.00 78.25 241 VAL A N 1
ATOM 1977 C CA . VAL A 1 241 ? 1.617 -19.632 15.250 1.00 78.25 241 VAL A CA 1
ATOM 1978 C C . VAL A 1 241 ? 2.813 -19.074 14.476 1.00 78.25 241 VAL A C 1
ATOM 1980 O O . VAL A 1 241 ? 2.608 -18.250 13.583 1.00 78.25 241 VAL A O 1
ATOM 1983 N N . GLU A 1 242 ? 4.034 -19.502 14.810 1.00 63.50 242 GLU A N 1
ATOM 1984 C CA . GLU A 1 242 ? 5.250 -19.104 14.082 1.00 63.50 242 GLU A CA 1
ATOM 1985 C C . GLU A 1 242 ? 5.111 -19.390 12.571 1.00 63.50 242 GLU A C 1
ATOM 1987 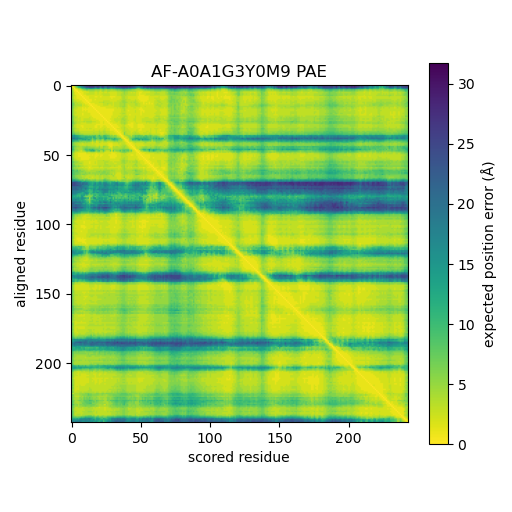O O . GLU A 1 242 ? 4.552 -20.419 12.174 1.00 63.50 242 GLU A O 1
ATOM 1992 N N . LEU A 1 243 ? 5.550 -18.427 11.747 1.00 57.78 243 LEU A N 1
ATOM 1993 C CA . LEU A 1 243 ? 5.422 -18.418 10.282 1.00 57.78 243 LEU A CA 1
ATOM 1994 C C . LEU A 1 243 ? 6.609 -19.073 9.577 1.00 57.78 243 LEU A C 1
ATOM 1996 O O . LEU A 1 243 ? 7.756 -18.817 10.002 1.00 57.78 243 LEU A O 1
#

Solvent-accessible surface area (backbone atoms only — not comparable to full-atom values): 14301 Å² total; per-residue (Å²): 139,86,86,88,73,86,78,59,46,80,40,76,58,43,72,62,66,66,52,55,52,41,27,71,76,63,63,18,38,15,60,82,63,75,61,40,68,92,62,36,92,61,52,74,41,80,89,28,57,41,42,32,48,76,34,32,21,73,40,27,36,65,54,89,58,30,34,40,50,70,81,92,75,70,91,49,77,81,52,35,34,59,57,66,89,70,55,87,74,72,39,87,38,85,67,41,37,59,44,54,54,50,47,58,59,64,60,75,47,56,69,49,76,46,67,78,66,76,79,52,77,69,42,49,66,60,55,50,50,52,44,46,48,63,73,64,45,81,81,74,63,71,59,41,35,37,32,46,37,56,44,64,62,34,48,53,43,45,72,73,37,76,88,50,74,68,37,42,43,77,68,38,66,47,41,42,54,40,50,37,63,76,66,64,53,82,85,54,60,71,71,61,37,52,50,52,50,47,54,50,47,63,73,47,94,65,61,48,64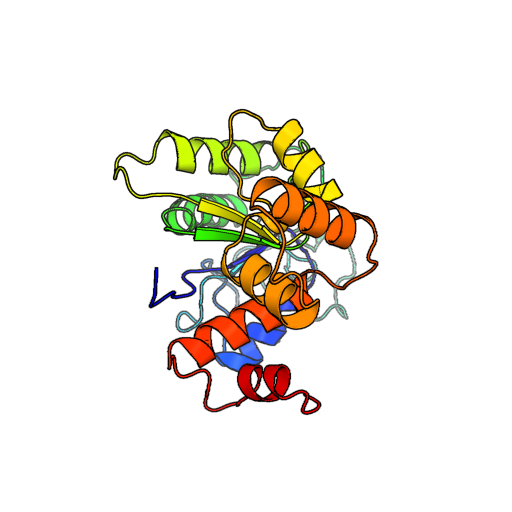,59,52,46,51,46,16,50,46,51,51,35,51,79,67,73,48,85,60,75,53,101,80,35,58,68,45,32,53,69,70,70,43,90,129

Nearest PDB structures (foldseek):
  8wld-assembly1_K  TM=6.059E-01  e=1.085E-02  Paenibacillus sp. 453mf
  8ifl-assembly1_J  TM=4.217E-01  e=1.445E-01  Thermoflavifilum thermophilum
  8ghi-assembly1_A  TM=4.379E-01  e=1.054E+00  Staphylococcus aureus
  8wt7-assembly1_C  TM=2.690E-01  e=1.924E+00  Escherichia coli

Radius of gyration: 19.75 Å; Cα contacts (8 Å, |Δi|>4): 328; chains: 1; bounding box: 48×43×53 Å